Protein AF-A0AAD3MDV0-F1 (afdb_monomer)

Solvent-accessible surface area (backbone atoms only — not comparable to full-atom values): 13543 Å² total; per-residue (Å²): 130,82,80,87,42,32,38,30,41,28,49,83,97,43,75,45,80,47,74,51,58,81,94,44,48,89,74,35,26,38,44,57,54,34,51,56,50,24,52,51,45,22,73,74,70,75,48,42,48,38,58,44,46,31,56,99,86,41,78,58,56,54,80,40,45,36,68,80,78,47,58,74,67,39,77,34,45,34,47,74,74,41,58,71,67,72,58,40,35,59,35,27,52,52,32,18,60,74,68,76,39,80,76,51,70,70,58,44,53,48,30,59,75,38,47,92,45,43,53,47,76,58,58,68,68,61,42,49,48,76,55,46,54,22,44,41,63,33,51,44,54,42,42,71,27,31,32,43,33,47,21,36,26,40,50,29,37,86,39,37,37,55,46,50,65,21,51,50,40,21,67,46,28,26,35,41,33,52,20,35,15,60,32,32,34,67,16,44,42,52,29,38,61,71,55,61,90,59,95,59,58,56,33,63,41,24,29,35,43,30,50,20,49,10,58,34,37,56,85,28,53,66,36,49,24,54,50,37,55,24,24,84,48,55,77,42,80,42,64,51,72,19,60,65,56,77,60,35,59,74,76,34,47,67,55,48,53,63,27,74,108

Foldseek 3Di:
DDDWFWEWEDEPNDIDIHTDDPVCLQVDFLLNVQQVVQVVVCVVPVWRFRWWKDDPNHTDDRRHRDVVVDDGHDYIYIDGPATPDDQLLVQLVVLLVVVVHDADPVVSVQSVVCTPPLERADEQPQDDCSSVLSNLRSLARVQSHQYYHPYNYACELVNLLSNLVRVLSHQNHAYDHHANHQYELNSLQSNLVSVPPDPAQSHARHAYYEHANYQHELPNLVSVLSNLLSYQNHNYYHHHNNRYDPVNCVPRVVSNVVSND

Organism: Lates japonicus (NCBI:txid270547)

Secondary structure (DSSP, 8-state):
-PPPEEEEEEETTEEEEEEEPGGGTTT-BHHHHHHHHHHHHHHHHS--EEEEEEETTEEPPTTSBHHHH--TT-EEEEEEEEE-PPPHHHHHHHHHHHTT----HHHHHHHHHTTT-SEEE--SS---HHHHHHHHHHTTT-TT--EEE--SS--HHHHHHHHHHHHTT-TT--EEE--SS---HHHHHHHHHHHTT-SS-S-TT--EEE-TTS---GGGHHHHHHHHHT-TT--EEE-TTS---HHHHHHHHHHHHHTT-

Mean predicted aligned error: 6.73 Å

Sequence (261 aa):
MPPPIRMRVRVQDDVFLIPVPQSEADSCTVSWLCEQAAQRYYQKCGLLPRLSLQKEGALLSPQDLLLAVLHTNEEVLAEVCSWNLPPLPERYKKACQSLAVEENKRVTRLCEVQDGSSSVSVCGLSLAPSSLNPLLRALKLQTSLTELRVSGNRLRDDLLPELVATAVTMPRLRLLDISANRITGEGLEKAVNALTGQSHPAFPCLEELDLSMNPLGDGVSESLSCLLSCCPLLAKLSLQACGFTARFLQQHRLLLAGALT

InterPro domains:
  IPR032675 Leucine-rich repeat domain superfamily [G3DSA:3.80.10.10] (87-259)
  IPR052311 MMS22L-TONSL complex component [PTHR46358] (1-259)
  IPR055411 F-box/LRR-repeat protein 15/At3g58940/PEG3-like, LRR domain [PF24758] (142-247)

Nearest PDB structures (foldseek):
  8j07-assembly1_5  TM=8.369E-01  e=1.250E-05  Homo sapiens
  8j07-assembly1_w  TM=8.099E-01  e=1.323E-05  Homo sapiens
  4z79-assembly1_A  TM=7.610E-01  e=3.106E-05  Homo sapiens
  5irm-assembly1_A  TM=8.570E-01  e=6.699E-04  Oryctolagus cuniculus
  5irn-assembly1_A  TM=6.388E-01  e=7.945E-04  Oryctolagus cuniculus

Structure (mmCIF, N/CA/C/O backbone):
data_AF-A0AAD3MDV0-F1
#
_entry.id   AF-A0AAD3MDV0-F1
#
loop_
_atom_site.group_PDB
_atom_site.id
_atom_site.type_symbol
_atom_site.label_atom_id
_atom_site.label_alt_id
_atom_site.label_comp_id
_atom_site.label_asym_id
_atom_site.label_entity_id
_atom_site.label_seq_id
_atom_site.pdbx_PDB_ins_code
_atom_site.Cartn_x
_atom_site.Cartn_y
_atom_site.Cartn_z
_atom_site.occupancy
_atom_site.B_iso_or_equiv
_atom_site.auth_seq_id
_atom_site.auth_comp_id
_atom_site.auth_asym_id
_atom_site.auth_atom_id
_atom_site.pdbx_PDB_model_num
ATOM 1 N N . MET A 1 1 ? -15.175 -15.783 47.857 1.00 64.12 1 MET A N 1
ATOM 2 C CA . MET A 1 1 ? -14.698 -14.736 46.929 1.00 64.12 1 MET A CA 1
ATOM 3 C C . MET A 1 1 ? -15.474 -14.868 45.630 1.00 64.12 1 MET A C 1
ATOM 5 O O . MET A 1 1 ? -15.774 -16.006 45.277 1.00 64.12 1 MET A O 1
ATOM 9 N N . PRO A 1 2 ? -15.834 -13.766 44.955 1.00 70.69 2 PRO A N 1
ATOM 10 C CA . PRO A 1 2 ? -16.502 -13.835 43.660 1.00 70.69 2 PRO A CA 1
ATOM 11 C C . PRO A 1 2 ? -15.610 -14.562 42.640 1.00 70.69 2 PRO A C 1
ATOM 13 O O . PRO A 1 2 ? -14.380 -14.473 42.750 1.00 70.69 2 PRO A O 1
ATOM 16 N N . PRO A 1 3 ? -16.188 -15.281 41.662 1.00 80.12 3 PRO A N 1
ATOM 17 C CA . PRO A 1 3 ? -15.404 -15.911 40.609 1.00 80.12 3 PRO A CA 1
ATOM 18 C C . PRO A 1 3 ? -14.613 -14.856 39.809 1.00 80.12 3 PRO A C 1
ATOM 20 O O . PRO A 1 3 ? -15.065 -13.717 39.658 1.00 80.12 3 PRO A O 1
ATOM 23 N N . PRO A 1 4 ? -13.409 -15.193 39.312 1.00 84.19 4 PRO A N 1
ATOM 24 C CA . PRO A 1 4 ? -12.610 -14.267 38.520 1.00 84.19 4 PRO A CA 1
ATOM 25 C C . PRO A 1 4 ? -13.284 -13.996 37.173 1.00 84.19 4 PRO A C 1
ATOM 27 O O . PRO A 1 4 ? -13.693 -14.929 36.482 1.00 84.19 4 PRO A O 1
ATOM 30 N N . ILE A 1 5 ? -13.342 -12.724 36.784 1.00 89.31 5 ILE A N 1
ATOM 31 C CA . ILE A 1 5 ? -13.904 -12.301 35.502 1.00 89.31 5 ILE A CA 1
ATOM 32 C C . ILE A 1 5 ? -12.778 -12.219 34.474 1.00 89.31 5 ILE A C 1
ATOM 34 O O . ILE A 1 5 ? -11.730 -11.622 34.729 1.00 89.31 5 ILE A O 1
ATOM 38 N N . ARG A 1 6 ? -12.960 -12.869 33.324 1.00 92.31 6 ARG A N 1
ATOM 39 C CA . ARG A 1 6 ? -11.945 -12.947 32.263 1.00 92.31 6 ARG A CA 1
ATOM 40 C C . ARG A 1 6 ? -12.618 -12.804 30.911 1.00 92.31 6 ARG A C 1
ATOM 42 O O . ARG A 1 6 ? -13.667 -13.396 30.716 1.00 92.31 6 ARG A O 1
ATOM 49 N N . MET A 1 7 ? -11.996 -12.098 29.981 1.00 93.56 7 MET A N 1
ATOM 50 C CA . MET A 1 7 ? -12.480 -11.937 28.609 1.00 93.56 7 MET A CA 1
ATOM 51 C C . MET A 1 7 ? -11.433 -12.455 27.634 1.00 93.56 7 MET A C 1
ATOM 53 O O . MET A 1 7 ? -10.235 -12.257 27.852 1.00 93.56 7 MET A O 1
ATOM 57 N N . ARG A 1 8 ? -11.856 -13.132 26.567 1.00 95.31 8 ARG A N 1
ATOM 58 C CA . ARG A 1 8 ? -10.955 -13.583 25.502 1.00 95.31 8 ARG A CA 1
ATOM 59 C C . ARG A 1 8 ? -11.176 -12.689 24.293 1.00 95.31 8 ARG A C 1
ATOM 61 O O . ARG A 1 8 ? -12.269 -12.652 23.749 1.00 95.31 8 ARG A O 1
ATOM 68 N N . VAL A 1 9 ? -10.147 -11.964 23.876 1.00 96.06 9 VAL A N 1
ATOM 69 C CA . VAL A 1 9 ? -10.232 -11.067 22.719 1.00 96.06 9 VAL A CA 1
ATOM 70 C C . VAL A 1 9 ? -9.322 -11.594 21.628 1.00 96.06 9 VAL A C 1
ATOM 72 O O . VAL A 1 9 ? -8.113 -11.703 21.842 1.00 96.06 9 VAL A O 1
ATOM 75 N N . ARG A 1 10 ? -9.898 -11.928 20.474 1.00 95.19 10 ARG A N 1
ATOM 76 C CA . ARG A 1 10 ? -9.151 -12.331 19.285 1.00 95.19 10 ARG A CA 1
ATOM 77 C C . ARG A 1 10 ? -8.838 -11.106 18.431 1.00 95.19 10 ARG A C 1
ATOM 79 O O . ARG A 1 10 ? -9.759 -10.478 17.927 1.00 95.19 10 ARG A O 1
ATOM 86 N N . VAL A 1 11 ? -7.562 -10.782 18.249 1.00 93.69 11 VAL A N 1
ATOM 87 C CA . VAL A 1 11 ? -7.072 -9.716 17.363 1.00 93.69 11 VAL A CA 1
ATOM 88 C C . VAL A 1 11 ? -6.257 -10.380 16.254 1.00 93.69 11 VAL A C 1
ATOM 90 O O . VAL A 1 11 ? -5.204 -10.947 16.535 1.00 93.69 11 VAL A O 1
ATOM 93 N N . GLN A 1 12 ? -6.727 -10.311 15.005 1.00 87.88 12 GLN A N 1
ATOM 94 C CA . GLN A 1 12 ? -6.144 -11.079 13.890 1.00 87.88 12 GLN A CA 1
ATOM 95 C C . GLN A 1 12 ? -6.049 -12.582 14.242 1.00 87.88 12 GLN A C 1
ATOM 97 O O . GLN A 1 12 ? -7.062 -13.178 14.611 1.00 87.88 12 GLN A O 1
ATOM 102 N N . ASP A 1 13 ? -4.858 -13.181 14.170 1.00 88.31 13 ASP A N 1
ATOM 103 C CA . ASP A 1 13 ? -4.621 -14.605 14.452 1.00 88.31 13 ASP A CA 1
ATOM 104 C C . ASP A 1 13 ? -4.382 -14.910 15.944 1.00 88.31 13 ASP A C 1
ATOM 106 O O . ASP A 1 13 ? -4.206 -16.067 16.333 1.00 88.31 13 ASP A O 1
ATOM 110 N N . ASP A 1 14 ? -4.395 -13.886 16.801 1.00 91.62 14 ASP A N 1
ATOM 111 C CA . ASP A 1 14 ? -3.993 -13.989 18.200 1.00 91.62 14 ASP A CA 1
ATOM 112 C C . ASP A 1 14 ? -5.148 -13.824 19.177 1.00 91.62 14 ASP A C 1
ATOM 114 O O . ASP A 1 14 ? -5.969 -12.924 19.042 1.00 91.62 14 ASP A O 1
ATOM 118 N N . VAL A 1 15 ? -5.171 -14.646 20.230 1.00 95.25 15 VAL A N 1
ATOM 119 C CA . VAL A 1 15 ? -6.172 -14.556 21.302 1.00 95.25 15 VAL A CA 1
ATOM 120 C C . VAL A 1 15 ? -5.521 -14.140 22.618 1.00 95.25 15 VAL A C 1
ATOM 122 O O . VAL A 1 15 ? -4.612 -14.803 23.120 1.00 95.25 15 VAL A O 1
ATOM 125 N N . PHE A 1 16 ? -6.035 -13.071 23.226 1.00 94.88 16 PHE A N 1
ATOM 126 C CA . PHE A 1 16 ? -5.549 -12.518 24.490 1.00 94.88 16 PHE A CA 1
ATOM 127 C C . PHE A 1 16 ? -6.583 -12.703 25.609 1.00 94.88 16 PHE A C 1
ATOM 129 O O . PHE A 1 16 ? -7.735 -12.299 25.475 1.00 94.88 16 PHE A O 1
ATOM 136 N N . LEU A 1 17 ? -6.167 -13.279 26.744 1.00 95.06 17 LEU A N 1
ATOM 137 C CA . LEU A 1 17 ? -7.030 -13.512 27.916 1.00 95.06 17 LEU A CA 1
ATOM 138 C C . LEU A 1 17 ? -6.924 -12.381 28.951 1.00 95.06 17 LEU A C 1
ATOM 140 O O . LEU A 1 17 ? -6.001 -12.378 29.771 1.00 95.06 17 LEU A O 1
ATOM 144 N N . ILE A 1 18 ? -7.848 -11.429 28.940 1.00 94.56 18 ILE A N 1
ATOM 145 C CA . ILE A 1 18 ? -7.808 -10.203 29.746 1.00 94.56 18 ILE A CA 1
ATOM 146 C C . ILE A 1 18 ? -8.598 -10.396 31.053 1.00 94.56 18 ILE A C 1
ATOM 148 O O . ILE A 1 18 ? -9.801 -10.643 30.996 1.00 94.56 18 ILE A O 1
ATOM 152 N N . PRO A 1 19 ? -7.961 -10.314 32.236 1.00 92.25 19 PRO A N 1
ATOM 153 C CA . PRO A 1 19 ? -8.666 -10.342 33.511 1.00 92.25 19 PRO A CA 1
ATOM 154 C C . PRO A 1 19 ? -9.323 -8.983 33.776 1.00 92.25 19 PRO A C 1
ATOM 156 O O . PRO A 1 19 ? -8.665 -7.951 33.659 1.00 92.25 19 PRO A O 1
ATOM 159 N N . VAL A 1 20 ? -10.597 -8.988 34.162 1.00 90.50 20 VAL A N 1
ATOM 160 C CA . VAL A 1 20 ? -11.333 -7.774 34.541 1.00 90.50 20 VAL A CA 1
ATOM 161 C C . VAL A 1 20 ? -11.210 -7.584 36.058 1.00 90.50 20 VAL A C 1
ATOM 163 O O . VAL A 1 20 ? -11.548 -8.513 36.804 1.00 90.50 20 VAL A O 1
ATOM 166 N N . PRO A 1 21 ? -10.715 -6.430 36.546 1.00 87.88 21 PRO A N 1
ATOM 167 C CA . PRO A 1 21 ? -10.640 -6.150 37.977 1.00 87.88 21 PRO A CA 1
ATOM 168 C C . PRO A 1 21 ? -12.029 -6.188 38.620 1.00 87.88 21 PRO A C 1
ATOM 170 O O . PRO A 1 21 ? -12.946 -5.508 38.172 1.00 87.88 21 PRO A O 1
ATOM 173 N N . GLN A 1 22 ? -12.189 -6.955 39.701 1.00 83.25 22 GLN A N 1
ATOM 174 C CA . GLN A 1 22 ? -13.486 -7.093 40.381 1.00 83.25 22 GLN A CA 1
ATOM 175 C C . GLN A 1 22 ? -13.998 -5.769 40.967 1.00 83.25 22 GLN A C 1
ATOM 177 O O . GLN A 1 22 ? -15.202 -5.579 41.065 1.00 83.25 22 GLN A O 1
ATOM 182 N N . SER A 1 23 ? -13.096 -4.852 41.328 1.00 82.81 23 SER A N 1
ATOM 183 C CA . SER A 1 23 ? -13.429 -3.516 41.836 1.00 82.81 23 SER A CA 1
ATOM 184 C C . SER A 1 23 ? -14.087 -2.606 40.797 1.00 82.81 23 SER A C 1
ATOM 186 O O . SER A 1 23 ? -14.775 -1.665 41.172 1.00 82.81 23 SER A O 1
ATOM 188 N N . GLU A 1 24 ? -13.863 -2.871 39.511 1.00 81.12 24 GLU A N 1
ATOM 189 C CA . GLU A 1 24 ? -14.298 -2.029 38.387 1.00 81.12 24 GLU A CA 1
ATOM 190 C C . GLU A 1 24 ? -15.234 -2.791 37.440 1.00 81.12 24 GLU A C 1
ATOM 192 O O . GLU A 1 24 ? -15.579 -2.306 36.368 1.00 81.12 24 GLU A O 1
ATOM 197 N N . ALA A 1 25 ? -15.654 -3.998 37.823 1.00 80.44 25 ALA A N 1
ATOM 198 C CA . ALA A 1 25 ? -16.417 -4.901 36.970 1.00 80.44 25 ALA A CA 1
ATOM 199 C C . ALA A 1 25 ? -17.735 -4.281 36.467 1.00 80.44 25 ALA A C 1
ATOM 201 O O . ALA A 1 25 ? -18.089 -4.472 35.305 1.00 80.44 25 ALA A O 1
ATOM 202 N N . ASP A 1 26 ? -18.407 -3.494 37.313 1.00 82.56 26 ASP A N 1
ATOM 203 C CA . ASP A 1 26 ? -19.701 -2.871 37.008 1.00 82.56 26 ASP A CA 1
ATOM 204 C C . ASP A 1 26 ? -19.583 -1.585 36.170 1.00 82.56 26 ASP A C 1
ATOM 206 O O . ASP A 1 26 ? -20.558 -1.156 35.556 1.00 82.56 26 ASP A O 1
ATOM 210 N N . SER A 1 27 ? -18.401 -0.961 36.130 1.00 88.69 27 SER A N 1
ATOM 211 C CA . SER A 1 27 ? -18.125 0.263 35.360 1.00 88.69 27 SER A CA 1
ATOM 212 C C . SER A 1 27 ? -17.270 0.018 34.117 1.00 88.69 27 SER A C 1
ATOM 214 O O . SER A 1 27 ? -17.086 0.923 33.302 1.00 88.69 27 SER A O 1
ATOM 216 N N . CYS A 1 28 ? -16.733 -1.192 33.966 1.00 91.50 28 CYS A N 1
ATOM 217 C CA . CYS A 1 28 ? -15.875 -1.566 32.860 1.00 91.50 28 CYS A CA 1
ATOM 218 C C . CYS A 1 28 ? -16.654 -1.553 31.541 1.00 91.50 28 CYS A C 1
ATOM 220 O O . CYS A 1 28 ? -17.718 -2.163 31.421 1.00 91.50 28 CYS A O 1
ATOM 222 N N . THR A 1 29 ? -16.106 -0.875 30.537 1.00 95.25 29 THR A N 1
ATOM 223 C CA . THR A 1 29 ? -16.738 -0.720 29.226 1.00 95.25 29 THR A CA 1
ATOM 224 C C . THR A 1 29 ? -16.057 -1.565 28.158 1.00 95.25 29 THR A C 1
ATOM 226 O O . THR A 1 29 ? -14.922 -2.028 28.308 1.00 95.25 29 THR A O 1
ATOM 229 N N . VAL A 1 30 ? -16.731 -1.715 27.021 1.00 94.19 30 VAL A N 1
ATOM 230 C CA . VAL A 1 30 ? -16.147 -2.283 25.797 1.00 94.19 30 VAL A CA 1
ATOM 231 C C . VAL A 1 30 ? -14.876 -1.520 25.384 1.00 94.19 30 VAL A C 1
ATOM 233 O O . VAL A 1 30 ? -13.889 -2.153 25.011 1.00 94.19 30 VAL A O 1
ATOM 236 N N . SER A 1 31 ? -14.839 -0.184 25.525 1.00 94.44 31 SER A N 1
ATOM 237 C CA . SER A 1 31 ? -13.639 0.627 25.238 1.00 94.44 31 SER A CA 1
ATOM 238 C C . SER A 1 31 ? -12.434 0.221 26.088 1.00 94.44 31 SER A C 1
ATOM 240 O O . SER A 1 31 ? -11.331 0.075 25.563 1.00 94.44 31 SER A O 1
ATOM 242 N N . TRP A 1 32 ? -12.637 -0.013 27.388 1.00 95.06 32 TRP A N 1
ATOM 243 C CA . TRP A 1 32 ? -11.566 -0.478 28.273 1.00 95.06 32 TRP A CA 1
ATOM 244 C C . TRP A 1 32 ? -11.005 -1.826 27.806 1.00 95.06 32 TRP A C 1
ATOM 246 O O . TRP A 1 32 ? -9.788 -2.023 27.762 1.00 95.06 32 TRP A O 1
ATOM 256 N N . LEU A 1 33 ? -11.883 -2.748 27.394 1.00 94.69 33 LEU A N 1
ATOM 257 C CA . LEU A 1 33 ? -11.455 -4.057 26.904 1.00 94.69 33 LEU A CA 1
ATOM 258 C C . LEU A 1 33 ? -10.654 -3.934 25.598 1.00 94.69 33 LEU A C 1
ATOM 260 O O . LEU A 1 33 ? -9.623 -4.600 25.456 1.00 94.69 33 LEU A O 1
ATOM 264 N N . CYS A 1 34 ? -11.075 -3.052 24.683 1.00 95.44 34 CYS A N 1
ATOM 265 C CA . CYS A 1 34 ? -10.311 -2.715 23.478 1.00 95.44 34 CYS A CA 1
ATOM 266 C C . CYS A 1 34 ? -8.904 -2.211 23.817 1.00 95.44 34 CYS A C 1
ATOM 268 O O . CYS A 1 34 ? -7.933 -2.665 23.213 1.00 95.44 34 CYS A O 1
ATOM 270 N N . GLU A 1 35 ? -8.769 -1.297 24.781 1.00 94.75 35 GLU A N 1
ATOM 271 C CA . GLU A 1 35 ? -7.472 -0.740 25.185 1.00 94.75 35 GLU A CA 1
ATOM 272 C C . GLU A 1 35 ? -6.543 -1.811 25.765 1.00 94.75 35 GLU A C 1
ATOM 274 O O . GLU A 1 35 ? -5.372 -1.892 25.384 1.00 94.75 35 GLU A O 1
ATOM 279 N N . GLN A 1 36 ? -7.062 -2.687 26.628 1.00 95.44 36 GLN A N 1
ATOM 280 C CA . GLN A 1 36 ? -6.286 -3.792 27.196 1.00 95.44 36 GLN A CA 1
ATOM 281 C C . GLN A 1 36 ? -5.847 -4.804 26.129 1.00 95.44 36 GLN A C 1
ATOM 283 O O . GLN A 1 36 ? -4.707 -5.281 26.150 1.00 95.44 36 GLN A O 1
ATOM 288 N N . ALA A 1 37 ? -6.722 -5.118 25.171 1.00 95.38 37 ALA A N 1
ATOM 289 C CA . ALA A 1 37 ? -6.383 -5.982 24.043 1.00 95.38 37 ALA A CA 1
ATOM 290 C C . ALA A 1 37 ? -5.315 -5.340 23.147 1.00 95.38 37 ALA A C 1
ATOM 292 O O . ALA A 1 37 ? -4.318 -5.987 22.816 1.00 95.38 37 ALA A O 1
ATOM 293 N N . ALA A 1 38 ? -5.468 -4.053 22.826 1.00 94.50 38 ALA A N 1
ATOM 294 C CA . ALA A 1 38 ? -4.515 -3.301 22.016 1.00 94.50 38 ALA A CA 1
ATOM 295 C C . ALA A 1 38 ? -3.128 -3.225 22.672 1.00 94.50 38 ALA A C 1
ATOM 297 O O . ALA A 1 38 ? -2.118 -3.415 21.995 1.00 94.50 38 ALA A O 1
ATOM 298 N N . GLN A 1 39 ? -3.057 -3.014 23.991 1.00 93.94 39 GLN A N 1
ATOM 299 C CA . GLN A 1 39 ? -1.789 -2.989 24.726 1.00 93.94 39 GLN A CA 1
ATOM 300 C C . GLN A 1 39 ? -1.062 -4.336 24.693 1.00 93.94 39 GLN A C 1
ATOM 302 O O . GLN A 1 39 ? 0.155 -4.379 24.520 1.00 93.94 39 GLN A O 1
ATOM 307 N N . ARG A 1 40 ? -1.787 -5.449 24.824 1.00 94.00 40 ARG A N 1
ATOM 308 C CA . ARG A 1 40 ? -1.183 -6.789 24.757 1.00 94.00 40 ARG A CA 1
ATOM 309 C C . ARG A 1 40 ? -0.717 -7.142 23.358 1.00 94.00 40 ARG A C 1
ATOM 311 O O . ARG A 1 40 ? 0.357 -7.718 23.201 1.00 94.00 40 ARG A O 1
ATOM 318 N N . TYR A 1 41 ? -1.489 -6.741 22.355 1.00 92.75 41 TYR A N 1
ATOM 319 C CA . TYR A 1 41 ? -1.068 -6.848 20.969 1.00 92.75 41 TYR A CA 1
ATOM 320 C C . TYR A 1 41 ? 0.215 -6.035 20.722 1.00 92.75 41 TYR A C 1
ATOM 322 O O . TYR A 1 41 ? 1.168 -6.544 20.133 1.00 92.75 41 TYR A O 1
ATOM 330 N N . TYR A 1 42 ? 0.304 -4.815 21.266 1.00 90.94 42 TYR A N 1
ATOM 331 C CA . TYR A 1 42 ? 1.515 -3.993 21.198 1.00 90.94 42 TYR A CA 1
ATOM 332 C C . TYR A 1 42 ? 2.717 -4.643 21.893 1.00 90.94 42 TYR A C 1
ATOM 334 O O . TYR A 1 42 ? 3.810 -4.649 21.337 1.00 90.94 42 TYR A O 1
ATOM 342 N N . GLN A 1 43 ? 2.532 -5.244 23.069 1.00 90.62 43 GLN A N 1
ATOM 343 C CA . GLN A 1 43 ? 3.605 -5.970 23.763 1.00 90.62 43 GLN A CA 1
ATOM 344 C C . GLN A 1 43 ? 4.112 -7.173 22.962 1.00 90.62 43 GLN A C 1
ATOM 346 O O . GLN A 1 43 ? 5.298 -7.489 23.020 1.00 90.62 43 GLN A O 1
ATOM 351 N N . LYS A 1 44 ? 3.224 -7.837 22.215 1.00 88.38 44 LYS A N 1
ATOM 352 C CA . LYS A 1 44 ? 3.579 -8.992 21.392 1.00 88.38 44 LYS A CA 1
ATOM 353 C C . LYS A 1 44 ? 4.275 -8.592 20.086 1.00 88.38 44 LYS A C 1
ATOM 355 O O . LYS A 1 44 ? 5.285 -9.192 19.729 1.00 88.38 44 LYS A O 1
ATOM 360 N N . CYS A 1 45 ? 3.730 -7.606 19.374 1.00 84.25 45 CYS A N 1
ATOM 361 C CA . CYS A 1 45 ? 4.072 -7.336 17.971 1.00 84.25 45 CYS A CA 1
ATOM 362 C C . CYS A 1 45 ? 4.687 -5.946 17.729 1.00 84.25 45 CYS A C 1
ATOM 364 O O . CYS A 1 45 ? 5.099 -5.643 16.612 1.00 84.25 45 CYS A O 1
ATOM 366 N N . GLY A 1 46 ? 4.724 -5.070 18.737 1.00 84.00 46 GLY A N 1
ATOM 367 C CA . GLY A 1 46 ? 5.243 -3.700 18.628 1.00 84.00 46 GLY A CA 1
ATOM 368 C C . GLY A 1 46 ? 4.354 -2.727 17.842 1.00 84.00 46 GLY A C 1
ATOM 369 O O . GLY A 1 46 ? 4.762 -1.594 17.592 1.00 84.00 46 GLY A O 1
ATOM 370 N N . LEU A 1 47 ? 3.146 -3.142 17.451 1.00 85.38 47 LEU A N 1
ATOM 371 C CA . LEU A 1 47 ? 2.165 -2.321 16.736 1.00 85.38 47 LEU A CA 1
ATOM 372 C C . LEU A 1 47 ? 0.949 -2.082 17.627 1.00 85.38 47 LEU A C 1
ATOM 374 O O . LEU A 1 47 ? 0.448 -3.020 18.233 1.00 85.38 47 LEU A O 1
ATOM 378 N N . LEU A 1 48 ? 0.481 -0.837 17.728 1.00 90.00 48 LEU A N 1
ATOM 379 C CA . LEU A 1 48 ? -0.641 -0.480 18.596 1.00 90.00 48 LEU A CA 1
ATOM 380 C C . LEU A 1 48 ? -1.913 -0.285 17.752 1.00 90.00 48 LEU A C 1
ATOM 382 O O . LEU A 1 48 ? -2.038 0.751 17.092 1.00 90.00 48 LEU A O 1
ATOM 386 N N . PRO A 1 49 ? -2.840 -1.257 17.723 1.00 92.25 49 PRO A N 1
ATOM 387 C CA . PRO A 1 49 ? -4.063 -1.145 16.938 1.00 92.25 49 PRO A CA 1
ATOM 388 C C . PRO A 1 49 ? -5.128 -0.313 17.665 1.00 92.25 49 PRO A C 1
ATOM 390 O O . PRO A 1 49 ? -5.191 -0.284 18.893 1.00 92.25 49 PRO A O 1
ATOM 393 N N . ARG A 1 50 ? -6.016 0.322 16.898 1.00 90.94 50 ARG A N 1
ATOM 394 C CA . ARG A 1 50 ? -7.336 0.759 17.368 1.00 90.94 50 ARG A CA 1
ATOM 395 C C . ARG A 1 50 ? -8.335 -0.335 17.025 1.00 90.94 50 ARG A C 1
ATOM 397 O O . ARG A 1 50 ? -8.446 -0.714 15.860 1.00 90.94 50 ARG A O 1
ATOM 404 N N . LEU A 1 51 ? -9.022 -0.838 18.042 1.00 93.75 51 LEU A N 1
ATOM 405 C CA . LEU A 1 51 ? -9.873 -2.018 17.941 1.00 93.75 51 LEU A CA 1
ATOM 406 C C . LEU A 1 51 ? -11.350 -1.651 18.081 1.00 93.75 51 LEU A C 1
ATOM 408 O O . LEU A 1 51 ? -11.705 -0.793 18.892 1.00 93.75 51 LEU A O 1
ATOM 412 N N . SER A 1 52 ? -12.196 -2.355 17.336 1.00 93.75 52 SER A N 1
ATOM 413 C CA . SER A 1 52 ? -13.637 -2.434 17.571 1.00 93.75 52 SER A CA 1
ATOM 414 C C . SER A 1 52 ? -14.011 -3.886 17.839 1.00 93.75 52 SER A C 1
ATOM 416 O O . SER A 1 52 ? -13.478 -4.788 17.197 1.00 93.75 52 SER A O 1
ATOM 418 N N . LEU A 1 53 ? -14.884 -4.123 18.817 1.00 94.44 53 LEU A N 1
ATOM 419 C CA . LEU A 1 53 ? -15.317 -5.470 19.168 1.00 94.44 53 LEU A CA 1
ATOM 420 C C . LEU A 1 53 ? -16.590 -5.836 18.416 1.00 94.44 53 LEU A C 1
ATOM 422 O O . LEU A 1 53 ? -17.527 -5.044 18.325 1.00 94.44 53 LEU A O 1
ATOM 426 N N . GLN A 1 54 ? -16.618 -7.065 17.921 1.00 92.75 54 GLN A N 1
ATOM 427 C CA . GLN A 1 54 ? -17.773 -7.683 17.301 1.00 92.75 54 GLN A CA 1
ATOM 428 C C . GLN A 1 54 ? -18.163 -8.953 18.058 1.00 92.75 54 GLN A C 1
ATOM 430 O O . GLN A 1 54 ? -17.313 -9.763 18.447 1.00 92.75 54 GLN A O 1
ATOM 435 N N . LYS A 1 55 ? -19.472 -9.144 18.217 1.00 89.88 55 LYS A N 1
ATOM 436 C CA . LYS A 1 55 ? -20.089 -10.354 18.761 1.00 89.88 55 LYS A CA 1
ATOM 437 C C . LYS A 1 55 ? -21.118 -10.870 17.768 1.00 89.88 55 LYS A C 1
ATOM 439 O O . LYS A 1 55 ? -22.023 -10.135 17.398 1.00 89.88 55 LYS A O 1
ATOM 444 N N . GLU A 1 56 ? -20.957 -12.116 17.324 1.00 87.50 56 GLU A N 1
ATOM 445 C CA . GLU A 1 56 ? -21.872 -12.764 16.364 1.00 87.50 56 GLU A CA 1
ATOM 446 C C . GLU A 1 56 ? -22.127 -11.919 15.093 1.00 87.50 56 GLU A C 1
ATOM 448 O O . GLU A 1 56 ? -23.210 -11.934 14.517 1.00 87.50 56 GLU A O 1
ATOM 453 N N . GLY A 1 57 ? -21.117 -11.155 14.656 1.00 84.50 57 GLY A N 1
ATOM 454 C CA . GLY A 1 57 ? -21.200 -10.251 13.501 1.00 84.50 57 GLY A CA 1
ATOM 455 C C . GLY A 1 57 ? -21.801 -8.867 13.787 1.00 84.50 57 GLY A C 1
ATOM 456 O O . GLY A 1 57 ? -21.834 -8.031 12.888 1.00 84.50 57 GLY A O 1
ATOM 457 N N . ALA A 1 58 ? -22.241 -8.588 15.017 1.00 89.75 58 ALA A N 1
ATOM 458 C CA . ALA A 1 58 ? -22.720 -7.275 15.441 1.00 89.75 58 ALA A CA 1
ATOM 459 C C . ALA A 1 58 ? -21.611 -6.466 16.134 1.00 89.75 58 ALA A C 1
ATOM 461 O O . ALA A 1 58 ? -20.924 -6.971 17.024 1.00 89.75 58 ALA A O 1
ATOM 462 N N . LEU A 1 59 ? -21.453 -5.197 15.745 1.00 92.31 59 LEU A N 1
ATOM 463 C CA . LEU A 1 59 ? -20.535 -4.250 16.387 1.00 92.31 59 LEU A CA 1
ATOM 464 C C . LEU A 1 59 ? -21.042 -3.873 17.785 1.00 92.31 59 LEU A C 1
ATOM 466 O O . LEU A 1 59 ? -22.204 -3.500 17.944 1.00 92.31 59 LEU A O 1
ATOM 470 N N . LEU A 1 60 ? -20.156 -3.927 18.779 1.00 93.12 60 LEU A N 1
ATOM 471 C CA . LEU A 1 60 ? -20.431 -3.475 20.143 1.00 93.12 60 LEU A CA 1
ATOM 472 C C . LEU A 1 60 ? -20.091 -1.989 20.295 1.00 93.12 60 LEU A C 1
ATOM 474 O O . LEU A 1 60 ? -19.071 -1.521 19.774 1.00 93.12 60 LEU A O 1
ATOM 478 N N . SER A 1 61 ? -20.916 -1.240 21.032 1.00 93.69 61 SER A N 1
ATOM 479 C CA . SER A 1 61 ? -20.640 0.174 21.281 1.00 93.69 61 SER A CA 1
ATOM 480 C C . SER A 1 61 ? -19.507 0.320 22.303 1.00 93.69 61 SER A C 1
ATOM 482 O O . SER A 1 61 ? -19.524 -0.365 23.326 1.00 93.69 61 SER A O 1
ATOM 484 N N . PRO A 1 62 ? -18.539 1.240 22.112 1.00 92.12 62 PRO A N 1
ATOM 485 C CA . PRO A 1 62 ? -17.457 1.453 23.076 1.00 92.12 62 PRO A CA 1
ATOM 486 C C . PRO A 1 62 ? -17.941 1.847 24.479 1.00 92.12 62 PRO A C 1
ATOM 488 O O . PRO A 1 62 ? -17.215 1.640 25.452 1.00 92.12 62 PRO A O 1
ATOM 491 N N . GLN A 1 63 ? -19.140 2.430 24.581 1.00 94.06 63 GLN A N 1
ATOM 492 C CA . GLN A 1 63 ? -19.747 2.859 25.844 1.00 94.06 63 GLN A CA 1
ATOM 493 C C . GLN A 1 63 ? -20.562 1.760 26.538 1.00 94.06 63 GLN A C 1
ATOM 495 O O . GLN A 1 63 ? -20.952 1.958 27.688 1.00 94.06 63 GLN A O 1
ATOM 500 N N . ASP A 1 64 ? -20.815 0.626 25.878 1.00 93.56 64 ASP A N 1
ATOM 501 C CA . ASP A 1 64 ? -21.566 -0.466 26.491 1.00 93.56 64 ASP A CA 1
ATOM 502 C C . ASP A 1 64 ? -20.806 -1.020 27.698 1.00 93.56 64 ASP A C 1
ATOM 504 O O . ASP A 1 64 ? -19.574 -1.150 27.690 1.00 93.56 64 ASP A O 1
ATOM 508 N N . LEU A 1 65 ? -21.557 -1.368 28.742 1.00 93.38 65 LEU A N 1
ATOM 509 C CA . LEU A 1 65 ? -21.005 -2.039 29.910 1.00 93.38 65 LEU A CA 1
ATOM 510 C C . LEU A 1 65 ? -20.631 -3.467 29.543 1.00 93.38 65 LEU A C 1
ATOM 512 O O . LEU A 1 65 ? -21.453 -4.230 29.036 1.00 93.38 65 LEU A O 1
ATOM 516 N N . LEU A 1 66 ? -19.399 -3.843 29.863 1.00 90.94 66 LEU A N 1
ATOM 517 C CA . LEU A 1 66 ? -18.797 -5.095 29.437 1.00 90.94 66 LEU A CA 1
ATOM 518 C C . LEU A 1 66 ? -19.641 -6.311 29.839 1.00 90.94 66 LEU A C 1
ATOM 520 O O . LEU A 1 66 ? -19.919 -7.175 29.012 1.00 90.94 66 LEU A O 1
ATOM 524 N N . LEU A 1 67 ? -20.090 -6.349 31.093 1.00 90.06 67 LEU A N 1
ATOM 525 C CA . LEU A 1 67 ? -20.882 -7.456 31.635 1.00 90.06 67 LEU A CA 1
ATOM 526 C C . LEU A 1 67 ? -22.353 -7.445 31.202 1.00 90.06 67 LEU A C 1
ATOM 528 O O . LEU A 1 67 ? -23.050 -8.432 31.420 1.00 90.06 67 LEU A O 1
ATOM 532 N N . ALA A 1 68 ? -22.835 -6.358 30.592 1.00 89.44 68 ALA A N 1
ATOM 533 C CA . ALA A 1 68 ? -24.174 -6.320 30.008 1.00 89.44 68 ALA A CA 1
ATOM 534 C C . ALA A 1 68 ? -24.213 -7.002 28.632 1.00 89.44 68 ALA A C 1
ATOM 536 O O . ALA A 1 68 ? -25.258 -7.507 28.228 1.00 89.44 68 ALA A O 1
ATOM 537 N N . VAL A 1 69 ? -23.080 -7.022 27.921 1.00 90.50 69 VAL A N 1
ATOM 538 C CA . VAL A 1 69 ? -22.985 -7.551 26.551 1.00 90.50 69 VAL A CA 1
ATOM 539 C C . VAL A 1 69 ? -22.194 -8.859 26.444 1.00 90.50 69 VAL A C 1
ATOM 541 O O . VAL A 1 69 ? -22.448 -9.644 25.523 1.00 90.50 69 VAL A O 1
ATOM 544 N N . LEU A 1 70 ? -21.265 -9.129 27.370 1.00 90.06 70 LEU A N 1
ATOM 545 C CA . LEU A 1 70 ? -20.355 -10.278 27.335 1.00 90.06 70 LEU A CA 1
ATOM 546 C C . LEU A 1 70 ? -20.360 -11.091 28.628 1.00 90.06 70 LEU A C 1
ATOM 548 O O . LEU A 1 70 ? -20.396 -10.559 29.738 1.00 90.06 70 LEU A O 1
ATOM 552 N N . HIS A 1 71 ? -20.246 -12.406 28.468 1.00 89.19 71 HIS A N 1
ATOM 553 C CA . HIS A 1 71 ? -20.101 -13.358 29.558 1.00 89.19 71 HIS A CA 1
ATOM 554 C C . HIS A 1 71 ? -18.628 -13.616 29.877 1.00 89.19 71 HIS A C 1
ATOM 556 O O . HIS A 1 71 ? -17.727 -13.460 29.052 1.00 89.19 71 HIS A O 1
ATOM 562 N N . THR A 1 72 ? -18.374 -14.085 31.097 1.00 89.19 72 THR A N 1
ATOM 563 C CA . THR A 1 72 ? -17.030 -14.511 31.490 1.00 89.19 72 THR A CA 1
ATOM 564 C C . THR A 1 72 ? -16.531 -15.643 30.594 1.00 89.19 72 THR A C 1
ATOM 566 O O . THR A 1 72 ? -17.239 -16.612 30.328 1.00 89.19 72 THR A O 1
ATOM 569 N N . ASN A 1 73 ? -15.269 -15.537 30.190 1.00 88.25 73 ASN A N 1
ATOM 570 C CA . ASN A 1 73 ? -14.552 -16.446 29.304 1.00 88.25 73 ASN A CA 1
ATOM 571 C C . ASN A 1 73 ? -15.144 -16.551 27.886 1.00 88.25 73 ASN A C 1
ATOM 573 O O . ASN A 1 73 ? -14.756 -17.447 27.136 1.00 88.25 73 ASN A O 1
ATOM 577 N N . GLU A 1 74 ? -16.040 -15.633 27.513 1.00 89.44 74 GLU A N 1
ATOM 578 C CA . GLU A 1 74 ? -16.537 -15.494 26.148 1.00 89.44 74 GLU A CA 1
ATOM 579 C C . GLU A 1 74 ? -15.417 -14.972 25.236 1.00 89.44 74 GLU A C 1
ATOM 581 O O . GLU A 1 74 ? -14.596 -14.139 25.641 1.00 89.44 74 GLU A O 1
ATOM 586 N N . GLU A 1 75 ? -15.355 -15.512 24.019 1.00 93.12 75 GLU A N 1
ATOM 587 C CA . GLU A 1 75 ? -14.405 -15.086 22.999 1.00 93.12 75 GLU A CA 1
ATOM 588 C C . GLU A 1 75 ? -15.067 -14.118 22.026 1.00 93.12 75 GLU A C 1
ATOM 590 O O . GLU A 1 75 ? -16.041 -14.463 21.364 1.00 93.12 75 GLU A O 1
ATOM 595 N N . VAL A 1 76 ? -14.512 -12.912 21.941 1.00 94.56 76 VAL A N 1
ATOM 596 C CA . VAL A 1 76 ? -14.969 -11.851 21.041 1.00 94.56 76 VAL A CA 1
ATOM 597 C C . VAL A 1 76 ? -13.937 -11.553 19.974 1.00 94.56 76 VAL A C 1
ATOM 599 O O . VAL A 1 76 ? -12.727 -11.617 20.216 1.00 94.56 76 VAL A O 1
ATOM 602 N N . LEU A 1 77 ? -14.425 -11.199 18.789 1.00 94.56 77 LEU A N 1
ATOM 603 C CA . LEU A 1 77 ? -13.584 -10.794 17.674 1.00 94.56 77 LEU A CA 1
ATOM 604 C C . LEU A 1 77 ? -13.298 -9.297 17.783 1.00 94.56 77 LEU A C 1
ATOM 606 O O . LEU A 1 77 ? -14.210 -8.499 17.972 1.00 94.56 77 LEU A O 1
ATOM 610 N N . ALA A 1 78 ? -12.033 -8.919 17.655 1.00 93.75 78 ALA A N 1
ATOM 611 C CA . ALA A 1 78 ? -11.604 -7.538 17.545 1.00 93.75 78 ALA A CA 1
ATOM 612 C C . ALA A 1 78 ? -11.177 -7.246 16.109 1.00 93.75 78 ALA A C 1
ATOM 614 O O . ALA A 1 78 ? -10.201 -7.804 15.599 1.00 93.75 78 ALA A O 1
ATOM 615 N N . GLU A 1 79 ? -11.893 -6.331 15.472 1.00 90.81 79 GLU A N 1
ATOM 616 C CA . GLU A 1 79 ? -11.540 -5.797 14.169 1.00 90.81 79 GLU A CA 1
ATOM 617 C C . GLU A 1 79 ? -10.534 -4.651 14.337 1.00 90.81 79 GLU A C 1
ATOM 619 O O . GLU A 1 79 ? -10.731 -3.737 15.144 1.00 90.81 79 GLU A O 1
ATOM 624 N N . VAL A 1 80 ? -9.436 -4.692 13.577 1.00 89.19 80 VAL A N 1
ATOM 625 C CA . VAL A 1 80 ? -8.442 -3.612 13.562 1.00 89.19 80 VAL A CA 1
ATOM 626 C C . VAL A 1 80 ? -8.948 -2.497 12.655 1.00 89.19 80 VAL A C 1
ATOM 628 O O . VAL A 1 80 ? -8.863 -2.589 11.433 1.00 89.19 80 VAL A O 1
ATOM 631 N N . CYS A 1 81 ? -9.447 -1.417 13.251 1.00 84.75 81 CYS A N 1
ATOM 632 C CA . CYS A 1 81 ? -9.959 -0.275 12.497 1.00 84.75 81 CYS A CA 1
ATOM 633 C C . CYS A 1 81 ? -8.827 0.558 11.886 1.00 84.75 81 CYS A C 1
ATOM 635 O O . CYS A 1 81 ? -8.931 1.042 10.760 1.00 84.75 81 CYS A O 1
ATOM 637 N N . SER A 1 82 ? -7.763 0.784 12.656 1.00 84.69 82 SER A N 1
ATOM 638 C CA . SER A 1 82 ? -6.581 1.535 12.234 1.00 84.69 82 SER A CA 1
ATOM 639 C C . SER A 1 82 ? -5.410 1.273 13.175 1.00 84.69 82 SER A C 1
ATOM 641 O O . SER A 1 82 ? -5.535 0.568 14.176 1.00 84.69 82 SER A O 1
ATOM 643 N N . TRP A 1 83 ? -4.259 1.857 12.865 1.00 86.94 83 TRP A N 1
ATOM 644 C CA . TRP A 1 83 ? -3.054 1.752 13.677 1.00 86.94 83 TRP A CA 1
ATOM 645 C C . TRP A 1 83 ? -2.742 3.107 14.300 1.00 86.94 83 TRP A C 1
ATOM 647 O O . TRP A 1 83 ? -2.843 4.142 13.637 1.00 86.94 83 TRP A O 1
ATOM 657 N N . ASN A 1 84 ? -2.350 3.119 15.573 1.00 85.94 84 ASN A N 1
ATOM 658 C CA . ASN A 1 84 ? -1.812 4.315 16.203 1.00 85.94 84 ASN A CA 1
ATOM 659 C C . ASN A 1 84 ? -0.349 4.481 15.777 1.00 85.94 84 ASN A C 1
ATOM 661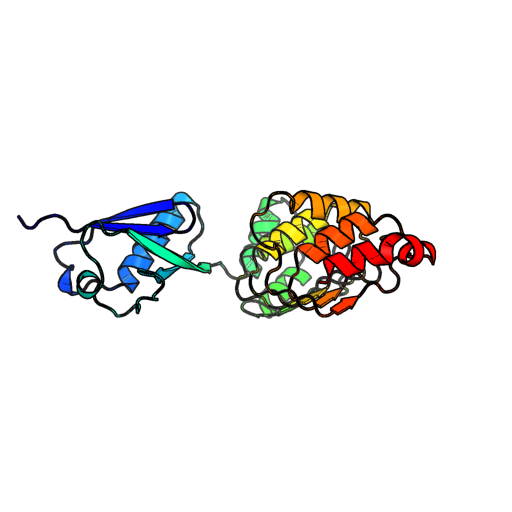 O O . ASN A 1 84 ? 0.577 4.041 16.460 1.00 85.94 84 ASN A O 1
ATOM 665 N N . LEU A 1 85 ? -0.164 5.030 14.581 1.00 86.94 85 LEU A N 1
ATOM 666 C CA . LEU A 1 85 ? 1.145 5.228 13.982 1.00 86.94 85 LEU A CA 1
ATOM 667 C C . LEU A 1 85 ? 1.734 6.576 14.424 1.00 86.94 85 LEU A C 1
ATOM 669 O O . LEU A 1 85 ? 0.993 7.558 14.486 1.00 86.94 85 LEU A O 1
ATOM 673 N N . PRO A 1 86 ? 3.060 6.666 14.649 1.00 89.56 86 PRO A N 1
ATOM 674 C CA . PRO A 1 86 ? 3.734 7.957 14.757 1.00 89.56 86 PRO A CA 1
ATOM 675 C C . PRO A 1 86 ? 3.501 8.811 13.496 1.00 89.56 86 PRO A C 1
ATOM 677 O O . PRO A 1 86 ? 3.254 8.229 12.428 1.00 89.56 86 PRO A O 1
ATOM 680 N N . PRO A 1 87 ? 3.624 10.147 13.581 1.00 92.56 87 PRO A N 1
ATOM 681 C CA . PRO A 1 87 ? 3.565 11.048 12.430 1.00 92.56 87 PRO A CA 1
ATOM 682 C C . PRO A 1 87 ? 4.415 10.557 11.253 1.00 92.56 87 PRO A C 1
ATOM 684 O O . PRO A 1 87 ? 5.549 10.098 11.436 1.00 92.56 87 PRO A O 1
ATOM 687 N N . LEU A 1 88 ? 3.893 10.672 10.029 1.00 94.50 88 LEU A N 1
ATOM 688 C CA . LEU A 1 88 ? 4.578 10.246 8.804 1.00 94.50 88 LEU A CA 1
ATOM 689 C C . LEU A 1 88 ? 6.046 10.725 8.692 1.00 94.50 88 LEU A C 1
ATOM 691 O O . LEU A 1 88 ? 6.894 9.890 8.354 1.00 94.50 88 LEU A O 1
ATOM 695 N N . PRO A 1 89 ? 6.409 11.992 8.993 1.00 95.38 89 PRO A N 1
ATOM 696 C CA . PRO A 1 89 ? 7.808 12.426 8.914 1.00 95.38 89 PRO A CA 1
ATOM 697 C C .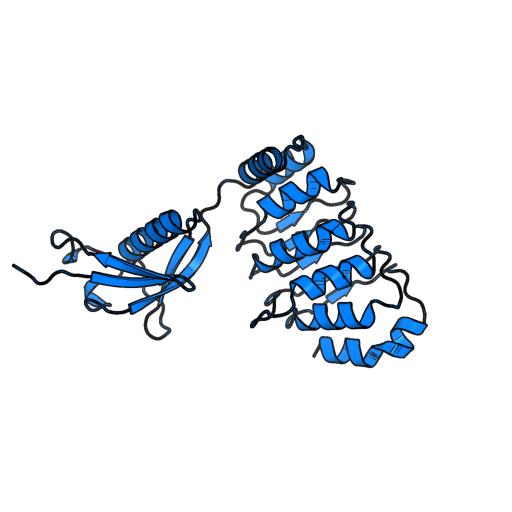 PRO A 1 89 ? 8.718 11.710 9.921 1.00 95.38 89 PRO A C 1
ATOM 699 O O . PRO A 1 89 ? 9.851 11.364 9.584 1.00 95.38 89 PRO A O 1
ATOM 702 N N . GLU A 1 90 ? 8.229 11.399 11.124 1.00 94.88 90 GLU A N 1
ATOM 703 C CA . GLU A 1 90 ? 8.998 10.631 12.110 1.00 94.88 90 GLU A CA 1
ATOM 704 C C . GLU A 1 90 ? 9.226 9.195 11.640 1.00 94.88 90 GLU A C 1
ATOM 706 O O . GLU A 1 90 ? 10.330 8.656 11.778 1.00 94.88 90 GLU A O 1
ATOM 711 N N . ARG A 1 91 ? 8.203 8.584 11.028 1.00 95.38 91 ARG A N 1
ATOM 712 C CA . ARG A 1 91 ? 8.319 7.244 10.438 1.00 95.38 91 ARG A CA 1
ATOM 713 C C . ARG A 1 91 ? 9.332 7.230 9.299 1.00 95.38 91 ARG A C 1
ATOM 715 O O . ARG A 1 91 ? 10.161 6.323 9.252 1.00 95.38 91 ARG A O 1
ATOM 722 N N . TYR A 1 92 ? 9.314 8.243 8.432 1.00 96.69 92 TYR A N 1
ATOM 723 C CA . TYR A 1 92 ? 10.292 8.391 7.352 1.00 96.69 92 TYR A CA 1
ATOM 724 C C . TYR A 1 92 ? 11.716 8.521 7.894 1.00 96.69 92 TYR A C 1
ATOM 726 O O . TYR A 1 92 ? 12.598 7.756 7.505 1.00 96.69 92 TYR A O 1
ATOM 734 N N . LYS A 1 93 ? 11.932 9.416 8.862 1.00 96.31 93 LYS A N 1
ATOM 735 C CA . LYS A 1 93 ? 13.238 9.612 9.498 1.00 96.31 93 LYS A CA 1
ATOM 736 C C . LYS A 1 93 ? 13.757 8.334 10.155 1.00 96.31 93 LYS A C 1
ATOM 738 O O . LYS A 1 93 ? 14.913 7.959 9.954 1.00 96.31 93 LYS A O 1
ATOM 743 N N . LYS A 1 94 ? 12.899 7.625 10.894 1.00 95.12 94 LYS A N 1
ATOM 744 C CA . LYS A 1 94 ? 13.239 6.336 11.514 1.00 95.12 94 LYS A CA 1
ATOM 745 C C . LYS A 1 94 ? 13.568 5.273 10.463 1.00 95.12 94 LYS A C 1
ATOM 747 O O . LYS A 1 94 ? 14.512 4.506 10.644 1.00 95.12 94 LYS A O 1
ATOM 752 N N . ALA A 1 95 ? 12.837 5.244 9.350 1.00 96.19 95 ALA A N 1
ATOM 753 C CA . ALA A 1 95 ? 13.122 4.338 8.244 1.00 96.19 95 ALA A CA 1
ATOM 754 C C . ALA A 1 95 ? 14.484 4.647 7.598 1.00 96.19 95 ALA A C 1
ATOM 756 O O . ALA A 1 95 ? 15.261 3.716 7.383 1.00 96.19 95 ALA A O 1
ATOM 757 N N . CYS A 1 96 ? 14.817 5.925 7.379 1.00 96.94 96 CYS A N 1
ATOM 758 C CA . CYS A 1 96 ? 16.126 6.353 6.873 1.00 96.94 96 CYS A CA 1
ATOM 759 C C . CYS A 1 96 ? 17.264 5.890 7.794 1.00 96.94 96 CYS A C 1
ATOM 761 O O . CYS A 1 96 ? 18.228 5.283 7.330 1.00 96.94 96 CYS A O 1
ATOM 763 N N . GLN A 1 97 ? 17.104 6.081 9.108 1.00 96.12 97 GLN A N 1
ATOM 764 C CA . GLN A 1 97 ? 18.059 5.606 10.116 1.00 96.12 97 GLN A CA 1
ATOM 765 C C . GLN A 1 97 ? 18.222 4.082 10.081 1.00 96.12 97 GLN A C 1
ATOM 767 O O . GLN A 1 97 ? 19.346 3.588 10.068 1.00 96.12 97 GLN A O 1
ATOM 772 N N . SER A 1 98 ? 17.115 3.332 10.015 1.00 95.81 98 SER A N 1
ATOM 773 C CA . SER A 1 98 ? 17.146 1.861 9.988 1.00 95.81 98 SER A CA 1
ATOM 774 C C . SER A 1 98 ? 17.826 1.287 8.743 1.00 95.81 98 SER A C 1
ATOM 776 O O . SER A 1 98 ? 18.405 0.207 8.794 1.00 95.81 98 SER A O 1
ATOM 778 N N . LEU A 1 99 ? 17.747 2.013 7.626 1.00 94.50 99 LEU A N 1
ATOM 779 C CA . LEU A 1 99 ? 18.332 1.637 6.343 1.00 94.50 99 LEU A CA 1
ATOM 780 C C . LEU A 1 99 ? 19.739 2.219 6.140 1.00 94.50 99 LEU A C 1
ATOM 782 O O . LEU A 1 99 ? 20.326 1.993 5.087 1.00 94.50 99 LEU A O 1
ATOM 786 N N . ALA A 1 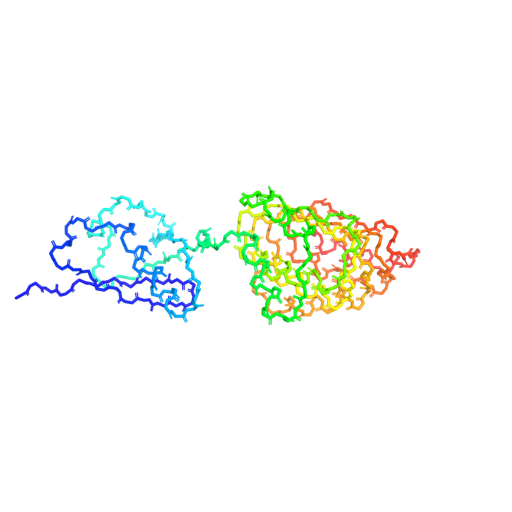100 ? 20.269 2.958 7.123 1.00 95.75 100 ALA A N 1
ATOM 787 C CA . ALA A 1 100 ? 21.546 3.667 7.039 1.00 95.75 100 ALA A CA 1
ATOM 788 C C . ALA A 1 100 ? 21.662 4.571 5.792 1.00 95.75 100 ALA A C 1
ATOM 790 O O . ALA A 1 100 ? 22.718 4.660 5.166 1.00 95.75 100 ALA A O 1
ATOM 791 N N . VAL A 1 101 ? 20.567 5.249 5.428 1.00 96.44 101 VAL A N 1
ATOM 792 C CA . VAL A 1 101 ? 20.518 6.199 4.305 1.00 96.44 101 VAL A CA 1
ATOM 793 C C . VAL A 1 101 ? 20.315 7.627 4.798 1.00 96.44 101 VAL A C 1
ATOM 795 O O . VAL A 1 101 ? 19.639 7.869 5.799 1.00 96.44 101 VAL A O 1
ATOM 798 N N . GLU A 1 102 ? 20.892 8.586 4.074 1.00 95.00 102 GLU A N 1
ATOM 799 C CA . GLU A 1 102 ? 20.706 10.004 4.371 1.00 95.00 102 GLU A CA 1
ATOM 800 C C . GLU A 1 102 ? 19.264 10.441 4.081 1.00 95.00 102 GLU A C 1
ATOM 802 O O . GLU A 1 102 ? 18.662 10.084 3.063 1.00 95.00 102 GLU A O 1
ATOM 807 N N . GLU A 1 103 ? 18.714 11.239 4.992 1.00 94.44 103 GLU A N 1
ATOM 808 C CA . GLU A 1 103 ? 17.352 11.738 4.898 1.00 94.44 103 GLU A CA 1
ATOM 809 C C . GLU A 1 103 ? 17.213 12.771 3.768 1.00 94.44 103 GLU A C 1
ATOM 811 O O . GLU A 1 103 ? 17.917 13.784 3.714 1.00 94.44 103 GLU A O 1
ATOM 816 N N . ASN A 1 104 ? 16.253 12.555 2.865 1.00 96.00 104 ASN A N 1
ATOM 817 C CA . ASN A 1 104 ? 15.970 13.524 1.816 1.00 96.00 104 ASN A CA 1
ATOM 818 C C . ASN A 1 104 ? 15.050 14.629 2.345 1.00 96.00 104 ASN A C 1
ATOM 820 O O . ASN A 1 104 ? 13.841 14.438 2.470 1.00 96.00 104 ASN A O 1
ATOM 824 N N . LYS A 1 105 ? 15.608 15.826 2.555 1.00 94.31 105 LYS A N 1
ATOM 825 C CA . LYS A 1 105 ? 14.883 16.994 3.091 1.00 94.31 105 LYS A CA 1
ATOM 826 C C . LYS A 1 105 ? 13.604 17.349 2.325 1.00 94.31 105 LYS A C 1
ATOM 828 O O . LYS A 1 105 ? 12.682 17.902 2.918 1.00 94.31 105 LYS A O 1
ATOM 833 N N . ARG A 1 106 ? 13.533 17.079 1.012 1.00 94.25 106 ARG A N 1
ATOM 834 C CA . ARG A 1 106 ? 12.309 17.325 0.226 1.00 94.25 106 ARG A CA 1
ATOM 835 C C . ARG A 1 106 ? 11.215 16.329 0.591 1.00 94.25 106 ARG A C 1
ATOM 837 O O . ARG A 1 106 ? 10.069 16.733 0.733 1.00 94.25 106 ARG A O 1
ATOM 844 N N . VAL A 1 107 ? 11.577 15.059 0.768 1.00 95.38 107 VAL A N 1
ATOM 845 C CA . VAL A 1 107 ? 10.641 14.003 1.172 1.00 95.38 107 VAL A CA 1
ATOM 846 C C . VAL A 1 107 ? 10.153 14.250 2.595 1.00 95.38 107 VAL A C 1
ATOM 848 O O . VAL A 1 107 ? 8.950 14.216 2.810 1.00 95.38 107 VAL A O 1
ATOM 851 N N . THR A 1 108 ? 11.035 14.621 3.530 1.00 95.31 108 THR A N 1
ATOM 852 C CA . THR A 1 108 ? 10.638 14.976 4.905 1.00 95.31 108 THR A CA 1
ATOM 853 C C . THR A 1 108 ? 9.583 16.081 4.930 1.00 95.31 108 THR A C 1
ATOM 855 O O . THR A 1 108 ? 8.541 15.911 5.551 1.00 95.31 108 THR A O 1
ATOM 858 N N . ARG A 1 109 ? 9.789 17.173 4.180 1.00 95.00 109 ARG A N 1
ATOM 859 C CA . ARG A 1 109 ? 8.805 18.269 4.088 1.00 95.00 109 ARG A CA 1
ATOM 860 C C . ARG A 1 109 ? 7.475 17.827 3.484 1.00 95.00 109 ARG A C 1
ATOM 862 O O . ARG A 1 109 ? 6.424 18.288 3.909 1.00 95.00 109 ARG A O 1
ATOM 869 N N . LEU A 1 110 ? 7.502 16.949 2.481 1.00 94.50 110 LEU A N 1
ATOM 870 C CA . LEU A 1 110 ? 6.271 16.405 1.903 1.00 94.50 110 LEU A CA 1
ATOM 871 C C . LEU A 1 110 ? 5.536 15.516 2.905 1.00 94.50 110 LEU A C 1
ATOM 873 O O . LEU A 1 110 ? 4.319 15.621 3.012 1.00 94.50 110 LEU A O 1
ATOM 877 N N . CYS A 1 111 ? 6.269 14.709 3.672 1.00 94.19 111 CYS A N 1
ATOM 878 C CA . CYS A 1 111 ? 5.708 13.920 4.761 1.00 94.19 111 CYS A CA 1
ATOM 879 C C . CYS A 1 111 ? 5.056 14.807 5.828 1.00 94.19 111 CYS A C 1
ATOM 881 O O . CYS A 1 111 ? 3.978 14.466 6.289 1.00 94.19 111 CYS A O 1
ATOM 883 N N . GLU A 1 112 ? 5.669 15.937 6.197 1.00 94.69 112 GLU A N 1
ATOM 884 C CA . GLU A 1 112 ? 5.092 16.904 7.147 1.00 94.69 112 GLU A CA 1
ATOM 885 C C . GLU A 1 112 ? 3.779 17.506 6.628 1.00 94.69 112 GLU A C 1
ATOM 887 O O . GLU A 1 112 ? 2.797 17.572 7.359 1.00 94.69 112 GLU A O 1
ATOM 892 N N . VAL A 1 113 ? 3.745 17.924 5.358 1.00 94.19 113 VAL A N 1
ATOM 893 C CA . VAL A 1 113 ? 2.560 18.560 4.752 1.00 94.19 113 VAL A CA 1
ATOM 894 C C . VAL A 1 113 ? 1.416 17.568 4.535 1.00 94.19 113 VAL A C 1
ATOM 896 O O . VAL A 1 113 ? 0.251 17.956 4.571 1.00 94.19 113 VAL A O 1
ATOM 899 N N . GLN A 1 114 ? 1.737 16.303 4.272 1.00 92.88 114 GLN A N 1
ATOM 900 C CA . GLN A 1 114 ? 0.761 15.267 3.926 1.00 92.88 114 GLN A CA 1
ATOM 901 C C . GLN A 1 114 ? 0.443 14.337 5.106 1.00 92.88 114 GLN A C 1
ATOM 903 O O . GLN A 1 114 ? -0.267 13.345 4.928 1.00 92.88 114 GLN A O 1
ATOM 908 N N . ASP A 1 115 ? 0.945 14.633 6.308 1.00 89.56 115 ASP A N 1
ATOM 909 C CA . ASP A 1 115 ? 0.650 13.835 7.495 1.00 89.56 115 ASP A CA 1
ATOM 910 C C . ASP A 1 115 ? -0.849 13.883 7.822 1.00 89.56 115 ASP A C 1
ATOM 912 O O . ASP A 1 115 ? -1.490 14.932 7.780 1.00 89.56 115 ASP A O 1
ATOM 916 N N . GLY A 1 116 ? -1.436 12.717 8.089 1.00 85.12 116 GLY A N 1
ATOM 917 C CA . GLY A 1 116 ? -2.880 12.575 8.302 1.00 85.12 116 GLY A CA 1
ATOM 918 C C . GLY A 1 116 ? -3.765 12.751 7.055 1.00 85.12 116 GLY A C 1
ATOM 919 O O . GLY A 1 116 ? -4.973 12.541 7.152 1.00 85.12 116 GLY A O 1
ATOM 920 N N . SER A 1 117 ? -3.203 13.078 5.886 1.00 91.56 117 SER A N 1
ATOM 921 C CA . SER A 1 117 ? -3.950 13.157 4.624 1.00 91.56 117 SER A CA 1
ATOM 922 C C . SER A 1 117 ? -4.423 11.773 4.154 1.00 91.56 117 SER A C 1
ATOM 924 O O . SER A 1 117 ? -3.749 10.759 4.358 1.00 91.56 117 SER A O 1
ATOM 926 N N . SER A 1 118 ? -5.569 11.728 3.466 1.00 93.19 118 SER A N 1
ATOM 927 C CA . SER A 1 118 ? -6.033 10.540 2.731 1.00 93.19 118 SER A CA 1
ATOM 928 C C . SER A 1 118 ? -5.345 10.375 1.371 1.00 93.19 118 SER A C 1
ATOM 930 O O . SER A 1 118 ? -5.481 9.334 0.733 1.00 93.19 118 SER A O 1
ATOM 932 N N . SER A 1 119 ? -4.586 11.376 0.925 1.00 95.88 119 SER A N 1
ATOM 933 C CA . SER A 1 119 ? -3.857 11.364 -0.343 1.00 95.88 119 SER A CA 1
ATOM 934 C C . SER A 1 119 ? -2.395 11.722 -0.112 1.00 95.88 119 SER A C 1
ATOM 936 O O . SER A 1 119 ? -2.097 12.755 0.498 1.00 95.88 119 SER A O 1
ATOM 938 N N . VAL A 1 120 ? -1.492 10.871 -0.602 1.00 96.44 120 VAL A N 1
ATOM 939 C CA . VAL A 1 120 ? -0.045 11.101 -0.584 1.00 96.44 120 VAL A CA 1
ATOM 940 C C . VAL A 1 120 ? 0.460 11.177 -2.019 1.00 96.44 120 VAL A C 1
ATOM 942 O O . VAL A 1 120 ? 0.259 10.262 -2.817 1.00 96.44 120 VAL A O 1
ATOM 945 N N . SER A 1 121 ? 1.136 12.276 -2.345 1.00 96.44 121 SER A N 1
ATOM 946 C CA . SER A 1 121 ? 1.678 12.548 -3.673 1.00 96.44 121 SER A CA 1
ATOM 947 C C . SER A 1 121 ? 3.129 12.998 -3.591 1.00 96.44 121 SER A C 1
ATOM 949 O O . SER A 1 121 ? 3.459 14.031 -3.002 1.00 96.44 121 SER A O 1
ATOM 951 N N . VAL A 1 122 ? 4.004 12.223 -4.224 1.00 94.56 122 VAL A N 1
ATOM 952 C CA . VAL A 1 122 ? 5.448 12.456 -4.291 1.00 94.56 122 VAL A CA 1
ATOM 953 C C . VAL A 1 122 ? 5.874 12.361 -5.755 1.00 94.56 122 VAL A C 1
ATOM 955 O O . VAL A 1 122 ? 6.661 11.502 -6.134 1.00 94.56 122 VAL A O 1
ATOM 958 N N . CYS A 1 123 ? 5.302 13.217 -6.605 1.00 95.38 123 CYS A N 1
ATOM 959 C CA . CYS A 1 123 ? 5.440 13.111 -8.060 1.00 95.38 123 CYS A CA 1
ATOM 960 C C . CYS A 1 123 ? 6.558 13.997 -8.631 1.00 95.38 123 CYS A C 1
ATOM 962 O O . CYS A 1 123 ? 6.789 15.109 -8.158 1.00 95.38 123 CYS A O 1
ATOM 964 N N . GLY A 1 124 ? 7.235 13.527 -9.683 1.00 93.06 124 GLY A N 1
ATOM 965 C CA . GLY A 1 124 ? 8.157 14.335 -10.495 1.00 93.06 124 GLY A CA 1
ATOM 966 C C . GLY A 1 124 ? 9.434 14.783 -9.778 1.00 93.06 124 GLY A C 1
ATOM 967 O O . GLY A 1 124 ? 10.114 15.705 -10.225 1.00 93.06 124 GLY A O 1
ATOM 968 N N . LEU A 1 125 ? 9.782 14.145 -8.662 1.00 93.69 125 LEU A N 1
ATOM 969 C CA . LEU A 1 125 ? 10.931 14.534 -7.844 1.00 93.69 125 LEU A CA 1
ATOM 970 C C . LEU A 1 125 ? 12.225 13.843 -8.261 1.00 93.69 125 LEU A C 1
ATOM 972 O O . LEU A 1 125 ? 13.287 14.177 -7.727 1.00 93.69 125 LEU A O 1
ATOM 976 N N . SER A 1 126 ? 12.159 12.889 -9.201 1.00 94.88 126 SER A N 1
ATOM 977 C CA . SER A 1 126 ? 13.321 12.107 -9.615 1.00 94.88 126 SER A CA 1
ATOM 978 C C . SER A 1 126 ? 14.038 11.497 -8.402 1.00 94.88 126 SER A C 1
ATOM 980 O O . SER A 1 126 ? 15.268 11.565 -8.297 1.00 94.88 126 SER A O 1
ATOM 982 N N . LEU A 1 127 ? 13.281 10.937 -7.453 1.00 95.06 127 LEU A N 1
ATOM 983 C CA . LEU A 1 127 ? 13.848 10.310 -6.260 1.00 95.06 127 LEU A CA 1
ATOM 984 C C . LEU A 1 127 ? 14.604 9.033 -6.626 1.00 95.06 127 LEU A C 1
ATOM 986 O O . LEU A 1 127 ? 14.196 8.277 -7.507 1.00 95.06 127 LE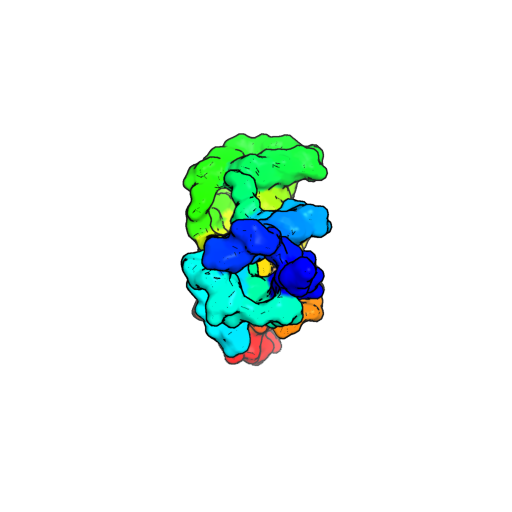U A O 1
ATOM 990 N N . ALA A 1 128 ? 15.734 8.806 -5.956 1.00 93.94 128 ALA A N 1
ATOM 991 C CA . ALA A 1 128 ? 16.479 7.557 -6.059 1.00 93.94 128 ALA A CA 1
ATOM 992 C C . ALA A 1 128 ? 15.817 6.459 -5.206 1.00 93.94 128 ALA A C 1
ATOM 994 O O . ALA A 1 128 ? 15.141 6.790 -4.226 1.00 93.94 128 ALA A O 1
ATOM 995 N N . PRO A 1 129 ? 16.090 5.172 -5.494 1.00 93.75 129 PRO A N 1
ATOM 996 C CA . PRO A 1 129 ? 15.637 4.066 -4.654 1.00 93.75 129 PRO A CA 1
ATOM 997 C C . PRO A 1 129 ? 15.974 4.233 -3.163 1.00 93.75 129 PRO A C 1
ATOM 999 O O . PRO A 1 129 ? 15.156 3.913 -2.306 1.00 93.75 129 PRO A O 1
ATOM 1002 N N . SER A 1 130 ? 17.135 4.819 -2.845 1.00 93.81 130 SER A N 1
ATOM 1003 C CA . SER A 1 130 ? 17.564 5.093 -1.467 1.00 93.81 130 SER A CA 1
ATOM 1004 C C . SER A 1 130 ? 16.651 6.061 -0.710 1.00 93.81 130 SER A C 1
ATOM 1006 O O . SER A 1 130 ? 16.531 5.944 0.502 1.00 93.81 130 SER A O 1
ATOM 1008 N N . SER A 1 131 ? 15.984 6.996 -1.397 1.00 94.88 131 SER A N 1
ATOM 1009 C CA . SER A 1 131 ? 15.005 7.902 -0.779 1.00 94.88 131 SER A CA 1
ATOM 1010 C C . SER A 1 131 ? 13.582 7.338 -0.803 1.00 94.88 131 SER A C 1
ATOM 1012 O O . SER A 1 131 ? 12.794 7.677 0.077 1.00 94.88 131 SER A O 1
ATOM 1014 N N . LEU A 1 132 ? 13.253 6.497 -1.791 1.00 95.56 132 LEU A N 1
ATOM 1015 C CA . LEU A 1 132 ? 11.925 5.892 -1.945 1.00 95.56 132 LEU A CA 1
ATOM 1016 C C . LEU A 1 132 ? 11.699 4.735 -0.975 1.00 95.56 132 LEU A C 1
ATOM 1018 O O . LEU A 1 132 ? 10.640 4.672 -0.368 1.00 95.56 132 LEU A O 1
ATOM 1022 N N . ASN A 1 133 ? 12.676 3.847 -0.778 1.00 96.25 133 ASN A N 1
ATOM 1023 C CA . ASN A 1 133 ? 12.513 2.689 0.107 1.00 96.25 133 ASN A CA 1
ATOM 1024 C C . ASN A 1 133 ? 12.114 3.091 1.549 1.00 96.25 133 ASN A C 1
ATOM 1026 O O . ASN A 1 133 ? 11.099 2.594 2.044 1.00 96.25 133 ASN A O 1
ATOM 1030 N N . PRO A 1 134 ? 12.784 4.062 2.209 1.00 97.06 134 PRO A N 1
ATOM 1031 C CA . PRO A 1 134 ? 12.339 4.530 3.520 1.00 97.06 134 PRO A CA 1
ATOM 1032 C C . PRO A 1 134 ? 10.929 5.133 3.505 1.00 97.06 134 PRO A C 1
ATOM 1034 O O . PRO A 1 134 ? 10.183 4.957 4.464 1.00 97.06 134 PRO A O 1
ATOM 1037 N N . LEU A 1 135 ? 10.547 5.816 2.420 1.00 96.81 135 LEU A N 1
ATOM 1038 C CA . LEU A 1 135 ? 9.202 6.367 2.259 1.00 96.81 135 LEU A CA 1
ATOM 1039 C C . LEU A 1 135 ? 8.158 5.249 2.163 1.00 96.81 135 LEU A C 1
ATOM 1041 O O . LEU A 1 135 ? 7.172 5.286 2.890 1.00 96.81 135 LEU A O 1
ATOM 1045 N N . LEU A 1 136 ? 8.395 4.221 1.345 1.00 96.50 136 LEU A N 1
ATOM 1046 C CA . LEU A 1 136 ? 7.504 3.062 1.238 1.00 96.50 136 LEU A CA 1
ATOM 1047 C C . LEU A 1 136 ? 7.326 2.361 2.588 1.00 96.50 136 LEU A C 1
ATOM 1049 O O . LEU A 1 136 ? 6.202 2.025 2.957 1.00 96.50 136 LEU A O 1
ATOM 1053 N N . ARG A 1 137 ? 8.402 2.209 3.369 1.00 95.31 137 ARG A N 1
ATOM 1054 C CA . ARG A 1 137 ? 8.320 1.672 4.737 1.00 95.31 137 ARG A CA 1
ATOM 1055 C C . ARG A 1 137 ? 7.517 2.569 5.673 1.00 95.31 137 ARG A C 1
ATOM 1057 O O . ARG A 1 137 ? 6.751 2.060 6.485 1.00 95.31 137 ARG A O 1
ATOM 1064 N N . ALA A 1 138 ? 7.673 3.884 5.559 1.00 95.38 138 ALA A N 1
ATOM 1065 C CA . ALA A 1 138 ? 6.943 4.851 6.372 1.00 95.38 138 ALA A CA 1
ATOM 1066 C C . ALA A 1 138 ? 5.442 4.910 6.043 1.00 95.38 138 ALA A C 1
ATOM 1068 O O . ALA A 1 138 ? 4.651 5.283 6.908 1.00 95.38 138 ALA A O 1
ATOM 1069 N N . LEU A 1 139 ? 5.045 4.530 4.827 1.00 95.50 139 LEU A N 1
ATOM 1070 C CA . LEU A 1 139 ? 3.648 4.491 4.389 1.00 95.50 139 LEU A CA 1
ATOM 1071 C C . LEU A 1 139 ? 2.923 3.187 4.768 1.00 95.50 139 LEU A C 1
ATOM 1073 O O . LEU A 1 139 ? 1.705 3.102 4.616 1.00 95.50 139 LEU A O 1
ATOM 1077 N N . LYS A 1 140 ? 3.629 2.166 5.275 1.00 93.31 140 LYS A N 1
ATOM 1078 C CA . LYS A 1 140 ? 2.991 0.909 5.695 1.00 93.31 140 LYS A CA 1
ATOM 1079 C C . LYS A 1 140 ? 1.927 1.155 6.763 1.00 93.31 140 LYS A C 1
ATOM 1081 O O . LYS A 1 140 ? 2.107 1.977 7.661 1.00 93.31 140 LYS A O 1
ATOM 1086 N N . LEU A 1 141 ? 0.846 0.379 6.679 1.00 91.19 141 LEU A N 1
ATOM 1087 C CA . LEU A 1 141 ? -0.288 0.359 7.605 1.00 91.19 141 LEU A CA 1
ATOM 1088 C C . LEU A 1 141 ? -1.115 1.657 7.623 1.00 91.19 141 LEU A C 1
ATOM 1090 O O . LEU A 1 141 ? -1.922 1.876 8.532 1.00 91.19 141 LEU A O 1
ATOM 1094 N N . GLN A 1 142 ? -0.955 2.518 6.616 1.00 91.19 142 GLN A N 1
ATOM 1095 C CA . GLN A 1 142 ? -1.679 3.782 6.507 1.00 91.19 142 GLN A CA 1
ATOM 1096 C C . GLN A 1 142 ? -3.112 3.558 5.989 1.00 91.19 142 GLN A C 1
ATOM 1098 O O . GLN A 1 142 ? -3.471 3.901 4.869 1.00 91.19 142 GLN A O 1
ATOM 1103 N N . THR A 1 143 ? -3.938 2.957 6.845 1.00 88.88 143 THR A N 1
ATOM 1104 C CA . THR A 1 143 ? -5.310 2.486 6.556 1.00 88.88 143 THR A CA 1
ATOM 1105 C C . THR A 1 143 ? -6.292 3.557 6.074 1.00 88.88 143 THR A C 1
ATOM 1107 O O . THR A 1 143 ? -7.287 3.221 5.436 1.00 88.88 143 THR A O 1
ATOM 1110 N N . SER A 1 144 ? -6.033 4.837 6.357 1.00 90.19 144 SER A N 1
ATOM 1111 C CA . SER A 1 144 ? -6.845 5.966 5.888 1.00 90.19 144 SER A CA 1
ATOM 1112 C C . SER A 1 144 ? -6.494 6.438 4.474 1.00 90.19 144 SER A C 1
ATOM 1114 O O . SER A 1 144 ? -7.218 7.272 3.932 1.00 90.19 144 SER A O 1
ATOM 1116 N N . LEU A 1 145 ? -5.393 5.953 3.891 1.00 95.44 145 LEU A N 1
ATOM 1117 C CA . LEU A 1 145 ? -4.932 6.392 2.581 1.00 95.44 145 LEU A CA 1
ATOM 1118 C C . LEU A 1 145 ? -5.829 5.824 1.477 1.00 95.44 145 LEU A C 1
ATOM 1120 O O . LEU A 1 145 ? -6.019 4.613 1.371 1.00 95.44 145 LEU A O 1
ATOM 1124 N N . THR A 1 146 ? -6.361 6.717 0.650 1.00 97.44 146 THR A N 1
ATOM 1125 C CA . THR A 1 146 ? -7.191 6.407 -0.516 1.00 97.44 146 THR A CA 1
ATOM 1126 C C . THR A 1 146 ? -6.463 6.662 -1.827 1.00 97.44 146 THR A C 1
ATOM 1128 O O . THR A 1 146 ? -6.832 6.086 -2.844 1.00 97.44 146 THR A O 1
ATOM 1131 N N . GLU A 1 147 ? -5.426 7.497 -1.831 1.00 98.25 147 GLU A N 1
ATOM 1132 C CA . GLU A 1 147 ? -4.653 7.793 -3.036 1.00 98.25 147 GLU A CA 1
ATOM 1133 C C . GLU A 1 147 ? -3.152 7.794 -2.749 1.00 98.25 147 GLU A C 1
ATOM 1135 O O . GLU A 1 147 ? -2.680 8.476 -1.834 1.00 98.25 147 GLU A O 1
ATOM 1140 N N . LEU A 1 148 ? -2.396 7.078 -3.578 1.00 98.12 148 LEU A N 1
ATOM 1141 C CA . LEU A 1 148 ? -0.941 7.080 -3.561 1.00 98.12 148 LEU A CA 1
ATOM 1142 C C . LEU A 1 148 ? -0.417 7.396 -4.960 1.00 98.12 148 LEU A C 1
ATOM 1144 O O . LEU A 1 148 ? -0.609 6.622 -5.897 1.00 98.12 148 LEU A O 1
ATOM 1148 N N . ARG A 1 149 ? 0.277 8.527 -5.095 1.00 98.19 149 ARG A N 1
ATOM 1149 C CA . ARG A 1 149 ? 0.934 8.931 -6.342 1.00 98.19 149 ARG A CA 1
ATOM 1150 C C . ARG A 1 149 ? 2.433 9.062 -6.127 1.00 98.19 149 ARG A C 1
ATOM 1152 O O . ARG A 1 149 ? 2.895 9.889 -5.344 1.00 98.19 149 ARG A O 1
ATOM 1159 N N . VAL A 1 150 ? 3.204 8.244 -6.829 1.00 97.19 150 VAL A N 1
ATOM 1160 C CA . VAL A 1 150 ? 4.675 8.209 -6.764 1.00 97.19 150 VAL A CA 1
ATOM 1161 C C . VAL A 1 150 ? 5.293 8.343 -8.156 1.00 97.19 150 VAL A C 1
ATOM 1163 O O . VAL A 1 150 ? 6.413 7.882 -8.395 1.00 97.19 150 VAL A O 1
ATOM 1166 N N . SER A 1 151 ? 4.571 8.966 -9.089 1.00 97.62 151 SER A N 1
ATOM 1167 C CA . SER A 1 151 ? 4.966 9.049 -10.491 1.00 97.62 151 SER A CA 1
ATOM 1168 C C . SER A 1 151 ? 6.207 9.901 -10.741 1.00 97.62 151 SER A C 1
ATOM 1170 O O . SER A 1 151 ? 6.560 10.792 -9.968 1.00 97.62 151 SER A O 1
ATOM 1172 N N . GLY A 1 152 ? 6.922 9.628 -11.831 1.00 96.75 152 GLY A N 1
ATOM 1173 C CA . GLY A 1 152 ? 8.092 10.424 -12.223 1.00 96.75 152 GLY A CA 1
ATOM 1174 C C . GLY A 1 152 ? 9.282 10.298 -11.263 1.00 96.75 152 GLY A C 1
ATOM 1175 O O . GLY A 1 152 ? 10.032 11.260 -11.060 1.00 96.75 152 GLY A O 1
ATOM 1176 N N . ASN A 1 153 ? 9.453 9.125 -10.651 1.00 97.06 153 ASN A N 1
ATOM 1177 C CA . ASN A 1 153 ? 10.604 8.796 -9.814 1.00 97.06 153 ASN A CA 1
ATOM 1178 C C . ASN A 1 153 ? 11.421 7.646 -10.421 1.00 97.06 153 ASN A C 1
ATOM 1180 O O . ASN A 1 153 ? 11.341 7.348 -11.611 1.00 97.06 153 ASN A O 1
ATOM 1184 N N . ARG A 1 154 ? 12.319 7.049 -9.634 1.00 94.94 154 ARG A N 1
ATOM 1185 C CA . ARG A 1 154 ? 13.125 5.900 -10.054 1.00 94.94 154 ARG A CA 1
ATOM 1186 C C . ARG A 1 154 ? 12.873 4.714 -9.128 1.00 94.94 154 ARG A C 1
ATOM 1188 O O . ARG A 1 154 ? 13.827 4.261 -8.502 1.00 94.94 154 ARG A O 1
ATOM 1195 N N . LEU A 1 155 ? 11.623 4.237 -9.032 1.00 94.31 155 LEU A N 1
ATOM 1196 C CA . LEU A 1 155 ? 11.326 2.992 -8.304 1.00 94.31 155 LEU A CA 1
ATOM 1197 C C . LEU A 1 155 ? 12.157 1.832 -8.858 1.00 94.31 155 LEU A C 1
ATOM 1199 O O . LEU A 1 155 ? 12.835 1.164 -8.081 1.00 94.31 155 LEU A O 1
ATOM 1203 N N . ARG A 1 156 ? 12.179 1.676 -10.194 1.00 94.44 156 ARG A N 1
ATOM 1204 C CA . ARG A 1 156 ? 12.765 0.515 -10.888 1.00 94.44 156 ARG A CA 1
ATOM 1205 C C . ARG A 1 156 ? 12.130 -0.805 -10.422 1.00 94.44 156 ARG A C 1
ATOM 1207 O O . ARG A 1 156 ? 11.227 -0.822 -9.589 1.00 94.44 156 ARG A O 1
ATOM 1214 N N . ASP A 1 157 ? 12.620 -1.909 -10.966 1.00 96.19 157 ASP A N 1
ATOM 1215 C CA . ASP A 1 157 ? 12.091 -3.246 -10.682 1.00 96.19 157 ASP A CA 1
ATOM 1216 C C . ASP A 1 157 ? 12.341 -3.689 -9.235 1.00 96.19 157 ASP A C 1
ATOM 1218 O O . ASP A 1 157 ? 11.504 -4.363 -8.642 1.00 96.19 157 ASP A O 1
ATOM 1222 N N . ASP A 1 158 ? 13.453 -3.252 -8.636 1.00 92.31 158 ASP A N 1
ATOM 1223 C CA . ASP A 1 158 ? 13.882 -3.687 -7.300 1.00 92.31 158 ASP A CA 1
ATOM 1224 C C . ASP A 1 158 ? 12.944 -3.232 -6.174 1.00 92.31 158 ASP A C 1
ATOM 1226 O O . ASP A 1 158 ? 12.807 -3.923 -5.166 1.00 92.31 158 ASP A O 1
ATOM 1230 N N . LEU A 1 159 ? 12.303 -2.066 -6.317 1.00 95.12 159 LEU A N 1
ATOM 1231 C CA . LEU A 1 159 ? 11.393 -1.535 -5.296 1.00 95.12 159 LEU A CA 1
ATOM 1232 C C . LEU A 1 159 ? 9.925 -1.845 -5.557 1.00 95.12 159 LEU A C 1
ATOM 1234 O O . LEU A 1 159 ? 9.106 -1.577 -4.678 1.00 95.12 159 LEU A O 1
ATOM 1238 N N . LEU A 1 160 ? 9.567 -2.397 -6.718 1.00 95.31 160 LEU A N 1
ATOM 1239 C CA . LEU A 1 160 ? 8.166 -2.686 -7.008 1.00 95.31 160 LEU A CA 1
ATOM 1240 C C . LEU A 1 160 ? 7.550 -3.704 -6.028 1.00 95.31 160 LEU A C 1
ATOM 1242 O O . LEU A 1 160 ? 6.444 -3.441 -5.553 1.00 95.31 160 LEU A O 1
ATOM 1246 N N . PRO A 1 161 ? 8.244 -4.789 -5.624 1.00 94.06 161 PRO A N 1
ATOM 1247 C CA . PRO A 1 161 ? 7.726 -5.696 -4.600 1.00 94.06 161 PRO A CA 1
ATOM 1248 C C . PRO A 1 161 ? 7.512 -5.012 -3.245 1.00 94.06 161 PRO A C 1
ATOM 1250 O O . PRO A 1 161 ? 6.511 -5.265 -2.583 1.00 94.06 161 PRO A O 1
ATOM 1253 N N . GLU A 1 162 ? 8.412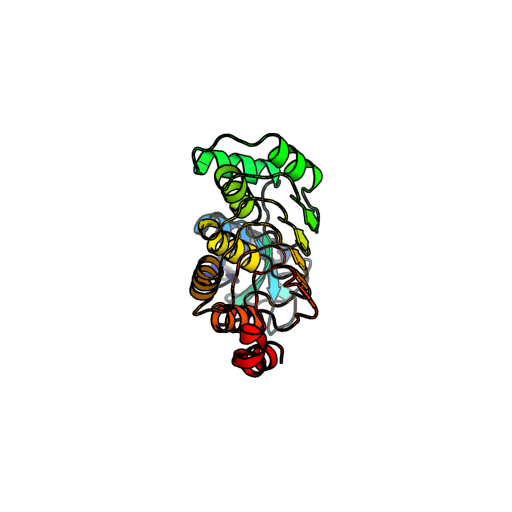 -4.108 -2.840 1.00 94.94 162 GLU A N 1
ATOM 1254 C CA . GLU A 1 162 ? 8.257 -3.341 -1.595 1.00 94.94 162 GLU A CA 1
ATOM 1255 C C . GLU A 1 162 ? 7.076 -2.366 -1.690 1.00 94.94 162 GLU A C 1
ATOM 1257 O O . GLU A 1 162 ? 6.311 -2.243 -0.738 1.00 94.94 162 GLU A O 1
ATOM 1262 N N . LEU A 1 163 ? 6.878 -1.710 -2.841 1.00 95.88 163 LEU A N 1
ATOM 1263 C CA . LEU A 1 163 ? 5.709 -0.859 -3.072 1.00 95.88 163 LEU A CA 1
ATOM 1264 C C . LEU A 1 163 ? 4.419 -1.670 -2.946 1.00 95.88 163 LEU A C 1
ATOM 1266 O O . LEU A 1 163 ? 3.500 -1.225 -2.264 1.00 95.88 163 LEU A O 1
ATOM 1270 N N . VAL A 1 164 ? 4.351 -2.842 -3.581 1.00 94.56 164 VAL A N 1
ATOM 1271 C CA . VAL A 1 164 ? 3.187 -3.728 -3.493 1.00 94.56 164 VAL A CA 1
ATOM 1272 C C . VAL A 1 164 ? 2.961 -4.164 -2.049 1.00 94.56 164 VAL A C 1
ATOM 1274 O O . VAL A 1 164 ? 1.867 -3.963 -1.531 1.00 94.56 164 VAL A O 1
ATOM 1277 N N . ALA A 1 165 ? 4.000 -4.636 -1.356 1.00 92.94 165 ALA A N 1
ATOM 1278 C CA . ALA A 1 165 ? 3.930 -5.008 0.058 1.00 92.94 165 ALA A CA 1
ATOM 1279 C C . ALA A 1 165 ? 3.500 -3.845 0.969 1.00 92.94 165 ALA A C 1
ATOM 1281 O O . ALA A 1 165 ? 2.880 -4.063 2.007 1.00 92.94 165 ALA A O 1
ATOM 1282 N N . THR A 1 166 ? 3.807 -2.602 0.602 1.00 94.81 166 THR A N 1
ATOM 1283 C CA . THR A 1 166 ? 3.287 -1.416 1.284 1.00 94.81 166 THR A CA 1
ATOM 1284 C C . THR A 1 166 ? 1.824 -1.157 0.927 1.00 94.81 166 THR A C 1
ATOM 1286 O O . THR A 1 166 ? 1.009 -0.954 1.825 1.00 94.81 166 THR A O 1
ATOM 1289 N N . ALA A 1 167 ? 1.460 -1.186 -0.352 1.00 94.56 167 ALA A N 1
ATOM 1290 C CA . ALA A 1 167 ? 0.119 -0.852 -0.820 1.00 94.56 167 ALA A CA 1
ATOM 1291 C C . ALA A 1 167 ? -0.945 -1.858 -0.342 1.00 94.56 167 ALA A C 1
ATOM 1293 O O . ALA A 1 167 ? -2.044 -1.441 0.012 1.00 94.56 167 ALA A O 1
ATOM 1294 N N . VAL A 1 168 ? -0.615 -3.149 -0.204 1.00 93.19 168 VAL A N 1
ATOM 1295 C CA . VAL A 1 168 ? -1.544 -4.155 0.366 1.00 93.19 168 VAL A CA 1
ATOM 1296 C C . VAL A 1 168 ? -1.920 -3.874 1.823 1.00 93.19 168 VAL A C 1
ATOM 1298 O O . VAL A 1 168 ? -2.947 -4.336 2.309 1.00 93.19 168 VAL A O 1
ATOM 1301 N N . THR A 1 169 ? -1.125 -3.072 2.538 1.00 92.06 169 THR A N 1
ATOM 1302 C CA . THR A 1 169 ? -1.452 -2.643 3.907 1.00 92.06 169 THR A CA 1
ATOM 1303 C C . THR A 1 169 ? -2.413 -1.446 3.960 1.00 92.06 169 THR A C 1
ATOM 1305 O O . THR A 1 169 ? -2.714 -0.944 5.047 1.00 92.06 169 THR A O 1
ATOM 1308 N N . MET A 1 170 ? -2.894 -0.979 2.802 1.00 94.12 170 MET A N 1
ATOM 1309 C CA . MET A 1 170 ? -3.800 0.160 2.634 1.00 94.12 170 MET A CA 1
ATOM 1310 C C . MET A 1 170 ? -5.150 -0.325 2.073 1.00 94.12 170 MET A C 1
ATOM 1312 O O . MET A 1 170 ? -5.436 -0.147 0.890 1.00 94.12 170 MET A O 1
ATOM 1316 N N . PRO A 1 171 ? -6.028 -0.915 2.905 1.00 90.62 171 PRO A N 1
ATOM 1317 C CA . PRO A 1 171 ? -7.266 -1.554 2.440 1.00 90.62 171 PRO A CA 1
ATOM 1318 C C . PRO A 1 171 ? -8.265 -0.592 1.779 1.00 90.62 171 PRO A C 1
ATOM 1320 O O . PRO A 1 171 ? -9.203 -1.037 1.127 1.00 90.62 171 PRO A O 1
ATOM 1323 N N . ARG A 1 172 ? -8.091 0.724 1.950 1.00 94.19 172 ARG A N 1
ATOM 1324 C CA . ARG A 1 172 ? -8.942 1.771 1.364 1.00 94.19 172 ARG A CA 1
ATOM 1325 C C . ARG A 1 172 ? -8.314 2.452 0.147 1.00 94.19 172 ARG A C 1
ATOM 1327 O O . ARG A 1 172 ? -8.870 3.443 -0.319 1.00 94.19 172 ARG A O 1
ATOM 1334 N N . LEU A 1 173 ? -7.180 1.960 -0.356 1.00 97.56 173 LEU A N 1
ATOM 1335 C CA . LEU A 1 173 ? -6.505 2.548 -1.511 1.00 97.56 173 LEU A CA 1
ATOM 1336 C C . LEU A 1 173 ? -7.377 2.397 -2.764 1.00 97.56 173 LEU A C 1
ATOM 1338 O O . LEU A 1 173 ? -7.685 1.282 -3.170 1.00 97.56 173 LEU A O 1
ATOM 1342 N N . ARG A 1 174 ? -7.754 3.530 -3.363 1.00 98.19 174 ARG A N 1
ATOM 1343 C CA . ARG A 1 174 ? -8.594 3.637 -4.566 1.00 98.19 174 ARG A CA 1
ATOM 1344 C C . ARG A 1 174 ? -7.795 4.027 -5.799 1.00 98.19 174 ARG A C 1
ATOM 1346 O O . ARG A 1 174 ? -8.124 3.584 -6.891 1.00 98.19 174 ARG A O 1
ATOM 1353 N N . LEU A 1 175 ? -6.736 4.817 -5.634 1.00 98.56 175 LEU A N 1
ATOM 1354 C CA . LEU A 1 175 ? -5.878 5.252 -6.733 1.00 98.56 175 LEU A CA 1
ATOM 1355 C C . LEU A 1 175 ? -4.413 4.954 -6.433 1.00 98.56 175 LEU A C 1
ATOM 1357 O O . LEU A 1 175 ? -3.883 5.397 -5.411 1.00 98.56 175 LEU A O 1
ATOM 1361 N N . LEU A 1 176 ? -3.755 4.268 -7.366 1.00 98.38 176 LEU A N 1
ATOM 1362 C CA . LEU A 1 176 ? -2.318 4.026 -7.358 1.00 98.38 176 LEU A CA 1
ATOM 1363 C C . LEU A 1 176 ? -1.699 4.507 -8.674 1.00 98.38 176 LEU A C 1
ATOM 1365 O O . LEU A 1 176 ? -1.884 3.893 -9.723 1.00 98.38 176 LEU A O 1
ATOM 1369 N N . ASP A 1 177 ? -0.933 5.595 -8.609 1.00 98.50 177 ASP A N 1
ATOM 1370 C CA . ASP A 1 177 ? -0.163 6.113 -9.744 1.00 98.50 177 ASP A CA 1
ATOM 1371 C C . ASP A 1 177 ? 1.328 5.849 -9.539 1.00 98.50 177 ASP A C 1
ATOM 1373 O O . ASP A 1 177 ? 1.989 6.471 -8.697 1.00 98.50 177 ASP A O 1
ATOM 1377 N N . ILE A 1 178 ? 1.858 4.923 -10.336 1.00 97.88 178 ILE A N 1
ATOM 1378 C CA . ILE A 1 178 ? 3.275 4.550 -10.368 1.00 97.88 178 ILE A CA 1
ATOM 1379 C C . ILE A 1 178 ? 3.872 4.770 -11.759 1.00 97.88 178 ILE A C 1
ATOM 1381 O O . ILE A 1 178 ? 4.897 4.177 -12.116 1.00 97.88 178 ILE A O 1
ATOM 1385 N N . SER A 1 179 ? 3.271 5.665 -12.540 1.00 98.25 179 SER A N 1
ATOM 1386 C CA . SER A 1 179 ? 3.732 6.009 -13.879 1.00 98.25 179 SER A CA 1
ATOM 1387 C C . SER A 1 179 ? 5.138 6.631 -13.881 1.00 98.25 179 SER A C 1
ATOM 1389 O O . SER A 1 179 ? 5.617 7.180 -12.887 1.00 98.25 179 SER A O 1
ATOM 1391 N N . ALA A 1 180 ? 5.844 6.542 -15.008 1.00 97.75 180 ALA A N 1
ATOM 1392 C CA . ALA A 1 180 ? 7.161 7.155 -15.212 1.00 97.75 180 ALA A CA 1
ATOM 1393 C C . ALA A 1 180 ? 8.211 6.774 -14.143 1.00 97.75 180 ALA A C 1
ATOM 1395 O O . ALA A 1 180 ? 8.962 7.625 -13.665 1.00 97.75 180 ALA A O 1
ATOM 1396 N N . ASN A 1 181 ? 8.276 5.490 -13.774 1.00 97.81 181 ASN A N 1
ATOM 1397 C CA . ASN A 1 181 ? 9.152 4.967 -12.719 1.00 97.81 181 ASN A CA 1
ATOM 1398 C C . ASN A 1 181 ? 10.258 4.015 -13.195 1.00 97.81 181 ASN A C 1
ATOM 1400 O O . ASN A 1 181 ? 11.052 3.531 -12.379 1.00 97.81 181 ASN A O 1
ATOM 1404 N N . ARG A 1 182 ? 10.353 3.804 -14.515 1.00 96.44 182 ARG A N 1
ATOM 1405 C CA . ARG A 1 182 ? 11.299 2.886 -15.174 1.00 96.44 182 ARG A CA 1
ATOM 1406 C C . ARG A 1 182 ? 11.117 1.430 -14.734 1.00 96.44 182 ARG A C 1
ATOM 1408 O O . ARG A 1 182 ? 12.103 0.727 -14.538 1.00 96.44 182 ARG A O 1
ATOM 1415 N N . ILE A 1 183 ? 9.867 1.022 -14.550 1.00 97.25 183 ILE A N 1
ATOM 1416 C CA . ILE A 1 183 ? 9.484 -0.362 -14.262 1.00 97.25 183 ILE A CA 1
ATOM 1417 C C . ILE A 1 183 ? 9.455 -1.147 -15.578 1.00 97.25 183 ILE A C 1
ATOM 1419 O O . ILE A 1 183 ? 8.923 -0.661 -16.577 1.00 97.25 183 ILE A O 1
ATOM 1423 N N . THR A 1 184 ? 10.026 -2.342 -15.583 1.00 97.12 184 THR A N 1
ATOM 1424 C CA . THR A 1 184 ? 10.008 -3.278 -16.706 1.00 97.12 184 THR A CA 1
ATOM 1425 C C . THR A 1 184 ? 9.083 -4.460 -16.415 1.00 97.12 184 THR A C 1
ATOM 1427 O O . THR A 1 184 ? 8.505 -4.575 -15.330 1.00 97.12 184 THR A O 1
ATOM 1430 N N . GLY A 1 185 ? 8.943 -5.366 -17.385 1.00 95.00 185 GLY A N 1
ATOM 1431 C CA . GLY A 1 185 ? 8.230 -6.623 -17.174 1.00 95.00 185 GLY A CA 1
ATOM 1432 C C . GLY A 1 185 ? 8.784 -7.485 -16.040 1.00 95.00 185 GLY A C 1
ATOM 1433 O O . GLY A 1 185 ? 7.998 -8.104 -15.325 1.00 95.00 185 GLY A O 1
ATOM 1434 N N . GLU A 1 186 ? 10.099 -7.450 -15.804 1.00 95.88 186 GLU A N 1
ATOM 1435 C CA . GLU A 1 186 ? 10.740 -8.188 -14.709 1.00 95.88 186 GLU A CA 1
ATOM 1436 C C . GLU A 1 186 ? 10.265 -7.677 -13.340 1.00 95.88 186 GLU A C 1
ATOM 1438 O O . GLU A 1 186 ? 9.986 -8.460 -12.430 1.00 95.88 186 GLU A O 1
ATOM 1443 N N . GLY A 1 187 ? 10.127 -6.356 -13.189 1.00 95.19 187 GLY A N 1
ATOM 1444 C CA . GLY A 1 187 ? 9.585 -5.760 -11.972 1.00 95.19 187 GLY A CA 1
ATOM 1445 C C . GLY A 1 187 ? 8.164 -6.234 -11.698 1.00 95.19 187 GLY A C 1
ATOM 1446 O O . GLY A 1 187 ? 7.853 -6.614 -10.567 1.00 95.19 187 GLY A O 1
ATOM 1447 N N . LEU A 1 188 ? 7.317 -6.254 -12.733 1.00 94.75 188 LEU A N 1
ATOM 1448 C CA . LEU A 1 188 ? 5.925 -6.688 -12.615 1.00 94.75 188 LEU A CA 1
ATOM 1449 C C . LEU A 1 188 ? 5.815 -8.171 -12.239 1.00 94.75 188 LEU A C 1
ATOM 1451 O O . LEU A 1 188 ? 5.017 -8.520 -11.375 1.00 94.75 188 LEU A O 1
ATOM 1455 N N . GLU A 1 189 ? 6.644 -9.029 -12.832 1.00 94.56 189 GLU A N 1
ATOM 1456 C CA . GLU A 1 189 ? 6.716 -10.452 -12.485 1.00 94.56 189 GLU A CA 1
ATOM 1457 C C . GLU A 1 189 ? 7.121 -10.658 -11.016 1.00 94.56 189 GLU A C 1
ATOM 1459 O O . GLU A 1 189 ? 6.446 -11.373 -10.274 1.00 94.56 189 GLU A O 1
ATOM 1464 N N . LYS A 1 190 ? 8.163 -9.959 -10.543 1.00 94.56 190 LYS A N 1
ATOM 1465 C CA . LYS A 1 190 ? 8.573 -9.996 -9.126 1.00 94.56 190 LYS A CA 1
ATOM 1466 C C . LYS A 1 190 ? 7.455 -9.534 -8.190 1.00 94.56 190 LYS A C 1
ATOM 1468 O O . LYS A 1 190 ? 7.267 -10.113 -7.121 1.00 94.56 190 LYS A O 1
ATOM 1473 N N . ALA A 1 191 ? 6.727 -8.491 -8.580 1.00 93.06 191 ALA A N 1
ATOM 1474 C CA . ALA A 1 191 ? 5.626 -7.946 -7.798 1.00 93.06 191 ALA A CA 1
ATOM 1475 C C . ALA A 1 191 ? 4.455 -8.931 -7.688 1.00 93.06 191 ALA A C 1
ATOM 1477 O O . ALA A 1 191 ? 3.925 -9.130 -6.598 1.00 93.06 191 ALA A O 1
ATOM 1478 N N . VAL A 1 192 ? 4.100 -9.597 -8.787 1.00 91.94 192 VAL A N 1
ATOM 1479 C CA . VAL A 1 192 ? 3.071 -10.644 -8.809 1.00 91.94 192 VAL A CA 1
ATOM 1480 C C . VAL A 1 192 ? 3.481 -11.845 -7.970 1.00 91.94 192 VAL A C 1
ATOM 1482 O O . VAL A 1 192 ? 2.683 -12.329 -7.174 1.00 91.94 192 VAL A O 1
ATOM 1485 N N . ASN A 1 193 ? 4.737 -12.282 -8.064 1.00 90.56 193 ASN A N 1
ATOM 1486 C CA . ASN A 1 193 ? 5.249 -13.373 -7.235 1.00 90.56 193 ASN A CA 1
ATOM 1487 C C . ASN A 1 193 ? 5.116 -13.063 -5.735 1.00 90.56 193 ASN A C 1
ATOM 1489 O O . ASN A 1 193 ? 4.769 -13.950 -4.958 1.00 90.56 193 ASN A O 1
ATOM 1493 N N . ALA A 1 194 ? 5.288 -11.800 -5.327 1.00 86.56 194 ALA A N 1
ATOM 1494 C CA . ALA A 1 194 ? 5.062 -11.367 -3.946 1.00 86.56 194 ALA A CA 1
ATOM 1495 C C . ALA A 1 194 ? 3.578 -11.389 -3.516 1.00 86.56 194 ALA A C 1
ATOM 1497 O O . ALA A 1 194 ? 3.291 -11.403 -2.319 1.00 86.56 194 ALA A O 1
ATOM 1498 N N . LEU A 1 195 ? 2.643 -11.403 -4.471 1.00 86.19 195 LEU A N 1
ATOM 1499 C CA . LEU A 1 195 ? 1.198 -11.515 -4.241 1.00 86.19 195 LEU A CA 1
ATOM 1500 C C . LEU A 1 195 ? 0.692 -12.966 -4.267 1.00 86.19 195 LEU A C 1
ATOM 1502 O O . LEU A 1 195 ? -0.445 -13.222 -3.868 1.00 86.19 195 LEU A O 1
ATOM 1506 N N . THR A 1 196 ? 1.507 -13.924 -4.718 1.00 78.06 196 THR A N 1
ATOM 1507 C CA . THR A 1 196 ? 1.101 -15.336 -4.762 1.00 78.06 196 THR A CA 1
ATOM 1508 C C . THR A 1 196 ? 0.848 -15.890 -3.355 1.00 78.06 196 THR A C 1
ATOM 1510 O O . THR A 1 196 ? 1.590 -15.617 -2.414 1.00 78.06 196 THR A O 1
ATOM 1513 N N . GLY A 1 197 ? -0.231 -16.664 -3.198 1.00 70.50 197 GLY A N 1
ATOM 1514 C CA . GLY A 1 197 ? -0.608 -17.282 -1.919 1.00 70.50 197 GLY A CA 1
ATOM 1515 C C . GLY A 1 197 ? -1.493 -16.429 -1.002 1.00 70.50 197 GLY A C 1
ATOM 1516 O O . GLY A 1 197 ? -1.789 -16.861 0.110 1.00 70.50 197 GLY A O 1
ATOM 1517 N N . GLN A 1 198 ? -1.946 -15.251 -1.441 1.00 71.00 198 GLN A N 1
ATOM 1518 C CA . GLN A 1 198 ? -2.927 -14.458 -0.695 1.00 71.00 198 GLN A CA 1
ATOM 1519 C C . GLN A 1 198 ? -4.339 -15.050 -0.840 1.00 71.00 198 GLN A C 1
ATOM 1521 O O . GLN A 1 198 ? -4.811 -15.282 -1.950 1.00 71.00 198 GLN A O 1
ATOM 1526 N N . SER A 1 199 ? -5.034 -15.271 0.282 1.00 65.00 199 SER A N 1
ATOM 1527 C CA . SER A 1 199 ? -6.414 -15.801 0.292 1.00 65.00 199 SER A CA 1
ATOM 1528 C C . SER A 1 199 ? -7.481 -14.760 -0.067 1.00 65.00 199 SER A C 1
ATOM 1530 O O . SER A 1 199 ? -8.631 -15.118 -0.302 1.00 65.00 199 SER A O 1
ATOM 1532 N N . HIS A 1 200 ? -7.116 -13.477 -0.077 1.00 74.88 200 HIS A N 1
ATOM 1533 C CA . HIS A 1 200 ? -8.003 -12.349 -0.358 1.00 74.88 200 HIS A CA 1
ATOM 1534 C C . HIS A 1 200 ? -7.383 -11.452 -1.437 1.00 74.88 200 HIS A C 1
ATOM 1536 O O . HIS A 1 200 ? -6.153 -11.417 -1.555 1.00 74.88 200 HIS A O 1
ATOM 1542 N N . PRO A 1 201 ? -8.200 -10.712 -2.211 1.00 82.50 201 PRO A N 1
ATOM 1543 C CA . PRO A 1 201 ? -7.686 -9.758 -3.186 1.00 82.50 201 PRO A CA 1
ATOM 1544 C C . PRO A 1 201 ? -6.784 -8.735 -2.495 1.00 82.50 201 PRO A C 1
ATOM 1546 O O . PRO A 1 201 ? -7.172 -8.109 -1.509 1.00 82.50 201 PRO A O 1
ATOM 1549 N N . ALA A 1 202 ? -5.574 -8.575 -3.028 1.00 88.62 202 ALA A N 1
ATOM 1550 C CA . ALA A 1 202 ? -4.543 -7.716 -2.456 1.00 88.62 202 ALA A CA 1
ATOM 1551 C C . ALA A 1 202 ? -4.9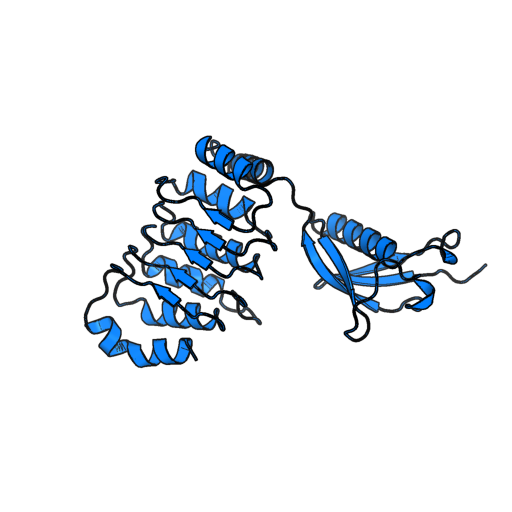42 -6.229 -2.452 1.00 88.62 202 ALA A C 1
ATOM 1553 O O . ALA A 1 202 ? -4.497 -5.461 -1.598 1.00 88.62 202 ALA A O 1
ATOM 1554 N N . PHE A 1 203 ? -5.803 -5.836 -3.396 1.00 93.38 203 PHE A N 1
ATOM 1555 C CA . PHE A 1 203 ? -6.256 -4.467 -3.600 1.00 93.38 203 PHE A CA 1
ATOM 1556 C C . PHE A 1 203 ? -7.789 -4.411 -3.679 1.00 93.38 203 PHE A C 1
ATOM 1558 O O . PHE A 1 203 ? -8.353 -4.175 -4.748 1.00 93.38 203 PHE A O 1
ATOM 1565 N N . PRO A 1 204 ? -8.495 -4.619 -2.554 1.00 92.12 204 PRO A N 1
ATOM 1566 C CA . PRO A 1 204 ? -9.948 -4.803 -2.557 1.00 92.12 204 PRO A CA 1
ATOM 1567 C C . PRO A 1 204 ? -10.728 -3.559 -3.009 1.00 92.12 204 PRO A C 1
ATOM 1569 O O . PRO A 1 204 ? -11.849 -3.694 -3.487 1.00 92.12 204 PRO A O 1
ATOM 1572 N N . CYS A 1 205 ? -10.144 -2.363 -2.869 1.00 95.81 205 CYS A N 1
ATOM 1573 C CA . CYS A 1 205 ? -10.794 -1.079 -3.148 1.00 95.81 205 CYS A CA 1
ATOM 1574 C C . CYS A 1 205 ? -10.177 -0.301 -4.322 1.00 95.81 205 CYS A C 1
ATOM 1576 O O . CYS A 1 205 ? -10.560 0.848 -4.536 1.00 95.81 205 CYS A O 1
ATOM 1578 N N . LEU A 1 206 ? -9.204 -0.870 -5.045 1.00 97.56 206 LEU A N 1
ATOM 1579 C CA . LEU A 1 206 ? -8.466 -0.126 -6.066 1.00 97.56 206 LEU A CA 1
ATOM 1580 C C . LEU A 1 206 ? -9.315 0.059 -7.327 1.00 97.56 206 LEU A C 1
ATOM 1582 O O . LEU A 1 206 ? -9.725 -0.914 -7.948 1.00 97.56 206 LEU A O 1
ATOM 1586 N N . GLU A 1 207 ? -9.537 1.316 -7.703 1.00 97.50 207 GLU A N 1
ATOM 1587 C CA . GLU A 1 207 ? -10.371 1.745 -8.831 1.00 97.50 207 GLU A CA 1
ATOM 1588 C C . GLU A 1 207 ? -9.531 2.273 -10.000 1.00 97.50 207 GLU A C 1
ATOM 1590 O O . GLU A 1 207 ? -9.881 2.058 -11.161 1.00 97.50 207 GLU A O 1
ATOM 1595 N N . GLU A 1 208 ? -8.409 2.939 -9.710 1.00 98.25 208 GLU A N 1
ATOM 1596 C CA . GLU A 1 208 ? -7.508 3.507 -10.712 1.00 98.25 208 GLU A CA 1
ATOM 1597 C C . GLU A 1 208 ? -6.068 3.019 -10.513 1.00 98.25 208 GLU A C 1
ATOM 1599 O O . GLU A 1 208 ? -5.463 3.232 -9.459 1.00 98.25 208 GLU A O 1
ATOM 1604 N N . LEU A 1 209 ? -5.497 2.416 -11.559 1.00 97.94 209 LEU A N 1
ATOM 1605 C CA . LEU A 1 209 ? -4.095 2.009 -11.619 1.00 97.94 209 LEU A CA 1
ATOM 1606 C C . LEU A 1 209 ? -3.416 2.652 -12.831 1.00 97.94 209 LEU A C 1
ATOM 1608 O O . LEU A 1 209 ? -3.802 2.406 -13.978 1.00 97.94 209 LEU A O 1
ATOM 1612 N N . ASP A 1 210 ? -2.373 3.443 -12.581 1.00 98.31 210 ASP A N 1
ATOM 1613 C CA . ASP A 1 210 ? -1.554 4.041 -13.635 1.00 98.31 210 ASP A CA 1
ATOM 1614 C C . ASP A 1 210 ? -0.137 3.457 -13.655 1.00 98.31 210 ASP A C 1
ATOM 1616 O O . ASP A 1 210 ? 0.666 3.662 -12.741 1.00 98.31 210 ASP A O 1
ATOM 1620 N N . LEU A 1 211 ? 0.162 2.727 -14.733 1.00 97.62 211 LEU A N 1
ATOM 1621 C CA . LEU A 1 211 ? 1.467 2.137 -15.036 1.00 97.62 211 LEU A CA 1
ATOM 1622 C C . LEU A 1 211 ? 2.150 2.834 -16.223 1.00 97.62 211 LEU A C 1
ATOM 1624 O O . LEU A 1 211 ? 3.198 2.366 -16.672 1.00 97.62 211 LEU A O 1
ATOM 1628 N N . SER A 1 212 ? 1.589 3.931 -16.736 1.00 97.94 212 S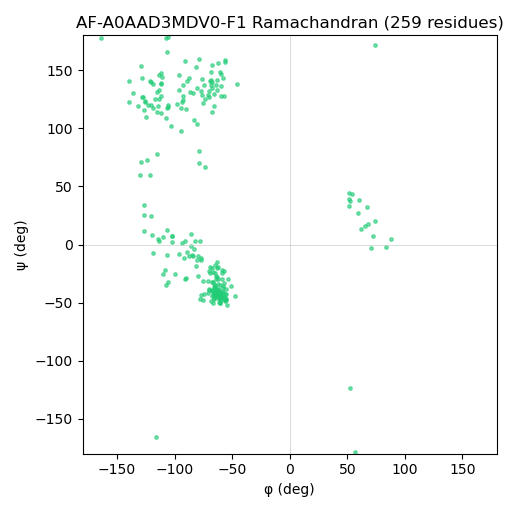ER A N 1
ATOM 1629 C CA . SER A 1 212 ? 2.056 4.603 -17.951 1.00 97.94 212 SER A CA 1
ATOM 1630 C C . SER A 1 212 ? 3.527 5.014 -17.869 1.00 97.94 212 SER A C 1
ATOM 1632 O O . SER A 1 212 ? 4.097 5.191 -16.795 1.00 97.94 212 SER A O 1
ATOM 1634 N N . MET A 1 213 ? 4.169 5.220 -19.017 1.00 97.56 213 MET A N 1
ATOM 1635 C CA . MET A 1 213 ? 5.554 5.691 -19.121 1.00 97.56 213 MET A CA 1
ATOM 1636 C C . MET A 1 213 ? 6.572 4.762 -18.423 1.00 97.56 213 MET A C 1
ATOM 1638 O O . MET A 1 213 ? 7.635 5.205 -17.983 1.00 97.56 213 MET A O 1
ATOM 1642 N N . ASN A 1 214 ? 6.260 3.469 -18.317 1.00 98.06 214 ASN A N 1
ATOM 1643 C CA . ASN A 1 214 ? 7.158 2.424 -17.829 1.00 98.06 214 ASN A CA 1
ATOM 1644 C C . ASN A 1 214 ? 7.461 1.430 -18.961 1.00 98.06 214 ASN A C 1
ATOM 1646 O O . ASN A 1 214 ? 6.520 0.984 -19.608 1.00 98.06 214 ASN A O 1
ATOM 1650 N N . PRO A 1 215 ? 8.726 1.067 -19.230 1.00 96.69 215 PRO A N 1
ATOM 1651 C CA . PRO A 1 215 ? 9.099 0.157 -20.319 1.00 96.69 215 PRO A CA 1
ATOM 1652 C C . PRO A 1 215 ? 8.736 -1.314 -20.026 1.00 96.69 215 PRO A C 1
ATOM 1654 O O . PRO A 1 215 ? 9.615 -2.158 -19.871 1.00 96.69 215 PRO A O 1
ATOM 1657 N N . LEU A 1 216 ? 7.441 -1.625 -19.960 1.00 95.75 216 LEU A N 1
ATOM 1658 C CA . LEU A 1 216 ? 6.921 -2.960 -19.657 1.00 95.75 216 LEU A CA 1
ATOM 1659 C C . LEU A 1 216 ? 7.219 -3.962 -20.785 1.00 95.75 216 LEU A C 1
ATOM 1661 O O . LEU A 1 216 ? 7.748 -5.039 -20.523 1.00 95.75 216 LEU A O 1
ATOM 1665 N N . GLY A 1 217 ? 6.933 -3.581 -22.036 1.00 92.88 217 GLY A N 1
ATOM 1666 C CA . GLY A 1 217 ? 7.083 -4.447 -23.213 1.00 92.88 217 GLY A CA 1
ATOM 1667 C C . GLY A 1 217 ? 6.004 -5.534 -23.334 1.00 92.88 217 GLY A C 1
ATOM 1668 O O . GLY A 1 217 ? 5.198 -5.739 -22.435 1.00 92.88 217 GLY A O 1
ATOM 1669 N N . ASP A 1 218 ? 5.966 -6.246 -24.465 1.00 89.88 218 ASP A N 1
ATOM 1670 C CA . ASP A 1 218 ? 4.857 -7.164 -24.801 1.00 89.88 218 ASP A CA 1
ATOM 1671 C C . ASP A 1 218 ? 4.755 -8.414 -23.900 1.00 89.88 218 ASP A C 1
ATOM 1673 O O . ASP A 1 218 ? 3.692 -9.024 -23.822 1.00 89.88 218 ASP A O 1
ATOM 1677 N N . GLY A 1 219 ? 5.836 -8.795 -23.211 1.00 88.25 219 GLY A N 1
ATOM 1678 C CA . GLY A 1 219 ? 5.925 -10.033 -22.421 1.00 88.25 219 GLY A CA 1
ATOM 1679 C C . GLY A 1 219 ? 5.241 -9.998 -21.050 1.00 88.25 219 GLY A C 1
ATOM 1680 O O . GLY A 1 219 ? 5.340 -10.959 -20.301 1.00 88.25 219 GLY A O 1
ATOM 1681 N N . VAL A 1 220 ? 4.568 -8.903 -20.691 1.00 91.56 220 VAL A N 1
ATOM 1682 C CA . VAL A 1 220 ? 4.005 -8.700 -19.341 1.00 91.56 220 VAL A CA 1
ATOM 1683 C C . VAL A 1 220 ? 2.573 -9.182 -19.179 1.00 91.5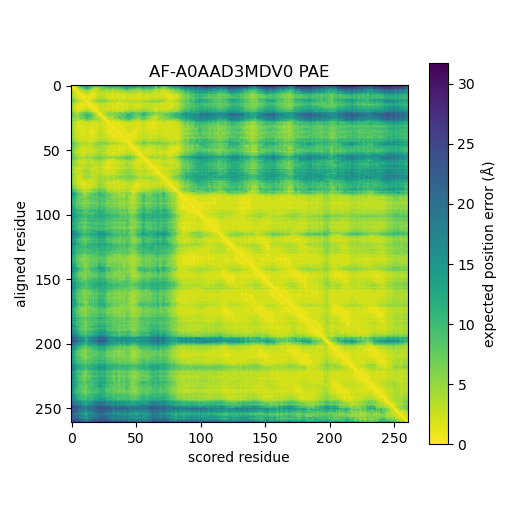6 220 VAL A C 1
ATOM 1685 O O . VAL A 1 220 ? 1.974 -8.952 -18.136 1.00 91.56 220 VAL A O 1
ATOM 1688 N N . SER A 1 221 ? 1.987 -9.776 -20.212 1.00 88.69 221 SER A N 1
ATOM 1689 C CA . SER A 1 221 ? 0.564 -10.113 -20.257 1.00 88.69 221 SER A CA 1
ATOM 1690 C C . SER A 1 221 ? 0.108 -10.994 -19.097 1.00 88.69 221 SER A C 1
ATOM 1692 O O . SER A 1 221 ? -0.912 -10.687 -18.485 1.00 88.69 221 SER A O 1
ATOM 1694 N N . GLU A 1 222 ? 0.865 -12.038 -18.762 1.00 88.62 222 GLU A N 1
ATOM 1695 C CA . GLU A 1 222 ? 0.559 -12.936 -17.643 1.00 88.62 222 GLU A CA 1
ATOM 1696 C C . GLU A 1 222 ? 0.673 -12.215 -16.296 1.00 88.62 222 GLU A C 1
ATOM 1698 O O . GLU A 1 222 ? -0.279 -12.209 -15.516 1.00 88.62 222 GLU A O 1
ATOM 1703 N N . SER A 1 223 ? 1.790 -11.524 -16.054 1.00 92.31 223 SER A N 1
ATOM 1704 C CA . SER A 1 223 ? 2.006 -10.753 -14.825 1.00 92.31 223 SER A CA 1
ATOM 1705 C C . SER A 1 223 ? 0.954 -9.651 -14.655 1.00 92.31 223 SER A C 1
ATOM 1707 O O . SER A 1 223 ? 0.395 -9.464 -13.576 1.00 92.31 223 SER A O 1
ATOM 1709 N N . LEU A 1 224 ? 0.611 -8.943 -15.732 1.00 92.25 224 LEU A N 1
ATOM 1710 C CA . LEU A 1 224 ? -0.425 -7.918 -15.711 1.00 92.25 224 LEU A CA 1
ATOM 1711 C C . LEU A 1 224 ? -1.797 -8.538 -15.440 1.00 92.25 224 LEU A C 1
ATOM 1713 O O . LEU A 1 224 ? -2.507 -8.052 -14.572 1.00 92.25 224 LEU A O 1
ATOM 1717 N N . SER A 1 225 ? -2.148 -9.632 -16.117 1.00 90.31 225 SER A N 1
ATOM 1718 C CA . SER A 1 225 ? -3.394 -10.367 -15.872 1.00 90.31 225 SER A CA 1
ATOM 1719 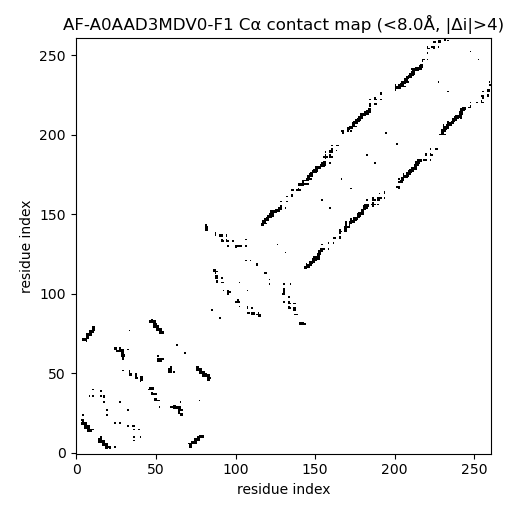C C . SER A 1 225 ? -3.511 -10.812 -14.411 1.00 90.31 225 SER A C 1
ATOM 1721 O O . SER A 1 225 ? -4.570 -10.669 -13.805 1.00 90.31 225 SER A O 1
ATOM 1723 N N . CYS A 1 226 ? -2.426 -11.309 -13.815 1.00 90.31 226 CYS A N 1
ATOM 1724 C CA . CYS A 1 226 ? -2.426 -11.709 -12.414 1.00 90.31 226 CYS A CA 1
ATOM 1725 C C . CYS A 1 226 ? -2.593 -10.504 -11.477 1.00 90.31 226 CYS A C 1
ATOM 1727 O O . CYS A 1 226 ? -3.439 -10.543 -10.586 1.00 90.31 226 CYS A O 1
ATOM 1729 N N . LEU A 1 227 ? -1.882 -9.397 -11.722 1.00 91.94 227 LEU A N 1
ATOM 1730 C CA . LEU A 1 227 ? -2.055 -8.171 -10.938 1.00 91.94 227 LEU A CA 1
ATOM 1731 C C . LEU A 1 227 ? -3.495 -7.639 -11.017 1.00 91.94 227 LEU A C 1
ATOM 1733 O O . LEU A 1 227 ? -4.052 -7.235 -10.000 1.00 91.94 227 LEU A O 1
ATOM 1737 N N . LEU A 1 228 ? -4.103 -7.653 -12.206 1.00 91.62 228 LEU A N 1
ATOM 1738 C CA . LEU A 1 228 ? -5.480 -7.195 -12.410 1.00 91.62 228 LEU A CA 1
ATOM 1739 C C . LEU A 1 228 ? -6.491 -8.073 -11.663 1.00 91.62 228 LEU A C 1
ATOM 1741 O O . LEU A 1 228 ? -7.405 -7.534 -11.047 1.00 91.62 228 LEU A O 1
ATOM 1745 N N . SER A 1 229 ? -6.260 -9.389 -11.594 1.00 89.81 229 SER A N 1
ATOM 1746 C CA . SER A 1 229 ? -7.105 -10.296 -10.801 1.00 89.81 229 SER A CA 1
ATOM 1747 C C . SER A 1 229 ? -7.089 -9.996 -9.293 1.00 89.81 229 SER A C 1
ATOM 1749 O O . SER A 1 229 ? -8.001 -10.386 -8.567 1.00 89.81 229 SER A O 1
ATOM 1751 N N . CYS A 1 230 ? -6.080 -9.265 -8.802 1.00 91.19 230 CYS A N 1
ATOM 1752 C CA . CYS A 1 230 ? -6.014 -8.805 -7.414 1.00 91.19 230 CYS A CA 1
ATOM 1753 C C . CYS A 1 230 ? -6.812 -7.514 -7.146 1.00 91.19 230 CYS A C 1
ATOM 1755 O O . CYS A 1 230 ? -6.861 -7.078 -5.991 1.00 91.19 230 CYS A O 1
ATOM 1757 N N . CYS A 1 231 ? -7.411 -6.910 -8.178 1.00 93.44 231 CYS A N 1
ATOM 1758 C CA . CYS A 1 231 ? -8.066 -5.601 -8.149 1.00 93.44 231 CYS A CA 1
ATOM 1759 C C . CYS A 1 231 ? -9.532 -5.708 -8.631 1.00 93.44 231 CYS A C 1
ATOM 1761 O O . CYS A 1 231 ? -9.852 -5.245 -9.726 1.00 93.44 231 CYS A O 1
ATOM 1763 N N . PRO A 1 232 ? -10.449 -6.289 -7.835 1.00 92.00 232 PRO A N 1
ATOM 1764 C CA . PRO A 1 232 ? -11.815 -6.595 -8.278 1.00 92.00 232 PRO A CA 1
ATOM 1765 C C . PRO A 1 232 ? -12.680 -5.364 -8.605 1.00 92.00 232 PRO A C 1
ATOM 1767 O O . PRO A 1 232 ? -13.710 -5.501 -9.255 1.00 92.00 232 PRO A O 1
ATOM 1770 N N . LEU A 1 233 ? -12.297 -4.169 -8.143 1.00 94.75 233 LEU A N 1
ATOM 1771 C CA . LEU A 1 233 ? -13.034 -2.919 -8.375 1.00 94.75 233 LEU A CA 1
ATOM 1772 C C . LEU A 1 233 ? -12.351 -1.993 -9.395 1.00 94.75 233 LEU A C 1
ATOM 1774 O O . LEU A 1 233 ? -12.728 -0.824 -9.508 1.00 94.75 233 LEU A O 1
ATOM 1778 N N . LEU A 1 234 ? -11.351 -2.486 -10.136 1.00 95.94 234 LEU A N 1
ATOM 1779 C CA . LEU A 1 234 ? -10.572 -1.649 -11.042 1.00 95.94 234 LEU A CA 1
ATOM 1780 C C . LEU A 1 234 ? -11.428 -1.159 -12.217 1.00 95.94 234 LEU A C 1
ATOM 1782 O O . LEU A 1 234 ? -11.826 -1.927 -13.088 1.00 95.94 234 LEU A O 1
ATOM 1786 N N . ALA A 1 235 ? -11.657 0.151 -12.273 1.00 94.81 235 ALA A N 1
ATOM 1787 C CA . ALA A 1 235 ? -12.438 0.805 -13.318 1.00 94.81 235 ALA A CA 1
ATOM 1788 C C . ALA A 1 235 ? -11.556 1.442 -14.402 1.00 94.81 235 ALA A C 1
ATOM 1790 O O . ALA A 1 235 ? -11.997 1.630 -15.538 1.00 94.81 235 ALA A O 1
ATOM 1791 N N . LYS A 1 236 ? -10.309 1.797 -14.067 1.00 96.00 236 LYS A N 1
ATOM 1792 C CA . LYS A 1 236 ? -9.405 2.515 -14.969 1.00 96.00 236 LYS A CA 1
ATOM 1793 C C . LYS A 1 236 ? -7.982 1.985 -14.874 1.00 96.00 236 LYS A C 1
ATOM 1795 O O . LYS A 1 236 ? -7.346 2.032 -13.824 1.00 96.00 236 LYS A O 1
ATOM 1800 N N . LEU A 1 237 ? -7.471 1.553 -16.023 1.00 95.75 237 LEU A N 1
ATOM 1801 C CA . LEU A 1 237 ? -6.095 1.114 -16.206 1.00 95.75 237 LEU A CA 1
ATOM 1802 C C . LEU A 1 237 ? -5.416 1.983 -17.268 1.00 95.75 237 LEU A C 1
ATOM 1804 O O . LEU A 1 237 ? -5.842 2.004 -18.425 1.00 95.75 237 LEU A O 1
ATOM 1808 N N . SER A 1 238 ? -4.341 2.670 -16.889 1.00 96.69 238 SER A N 1
ATOM 1809 C CA . SER A 1 238 ? -3.533 3.478 -17.808 1.00 96.69 238 SER A CA 1
ATOM 1810 C C . SER A 1 238 ? -2.214 2.770 -18.121 1.00 96.69 238 SER A C 1
ATOM 1812 O O . SER A 1 238 ? -1.412 2.508 -17.225 1.00 96.69 238 SER A O 1
ATOM 1814 N N . LEU A 1 239 ? -1.982 2.478 -19.406 1.00 94.69 239 LEU A N 1
ATOM 1815 C CA . LEU A 1 239 ? -0.761 1.832 -19.911 1.00 94.69 239 LEU A CA 1
ATOM 1816 C C . LEU A 1 239 ? -0.104 2.627 -21.056 1.00 94.69 239 LEU A C 1
ATOM 1818 O O . LEU A 1 239 ? 0.411 2.066 -22.030 1.00 94.69 239 LEU A O 1
ATOM 1822 N N . GLN A 1 240 ? -0.196 3.954 -21.008 1.00 95.12 240 GLN A N 1
ATOM 1823 C CA . GLN A 1 240 ? 0.296 4.796 -22.096 1.00 95.12 240 GLN A CA 1
ATOM 1824 C C . GLN A 1 240 ? 1.820 4.720 -22.171 1.00 95.12 240 GLN A C 1
ATOM 1826 O O . GLN A 1 240 ? 2.492 4.730 -21.146 1.00 95.12 240 GLN A O 1
ATOM 1831 N N . ALA A 1 241 ? 2.377 4.671 -23.384 1.00 95.44 241 ALA A N 1
ATOM 1832 C CA . ALA A 1 241 ? 3.826 4.636 -23.606 1.00 95.44 241 ALA A CA 1
ATOM 1833 C C . ALA A 1 241 ? 4.563 3.524 -22.820 1.00 95.44 241 ALA A C 1
ATOM 1835 O O . ALA A 1 241 ? 5.690 3.720 -22.364 1.00 95.44 241 ALA A O 1
ATOM 1836 N N . CYS A 1 242 ? 3.944 2.344 -22.693 1.00 96.19 242 CYS A N 1
ATOM 1837 C CA . CYS A 1 242 ? 4.530 1.198 -21.990 1.00 96.19 242 CYS A CA 1
ATOM 1838 C C . CYS A 1 242 ? 5.454 0.305 -22.842 1.00 96.19 242 CYS A C 1
ATOM 1840 O O . CYS A 1 242 ? 5.859 -0.775 -22.415 1.00 96.19 242 CYS A O 1
ATOM 1842 N N . GLY A 1 243 ? 5.784 0.732 -24.064 1.00 93.75 243 GLY A N 1
ATOM 1843 C CA . GLY A 1 243 ? 6.597 -0.060 -24.993 1.00 93.75 243 GLY A CA 1
ATOM 1844 C C . GLY A 1 243 ? 5.854 -1.237 -25.634 1.00 93.75 243 GLY A C 1
ATOM 1845 O O . GLY A 1 243 ? 6.501 -2.167 -26.104 1.00 93.75 243 GLY A O 1
ATOM 1846 N N . PHE A 1 244 ? 4.518 -1.206 -25.653 1.00 91.81 244 PHE A N 1
ATOM 1847 C CA . PHE A 1 244 ? 3.717 -2.228 -26.322 1.00 91.81 244 PHE A CA 1
ATOM 1848 C C . PHE A 1 244 ? 3.708 -2.060 -27.837 1.00 91.81 244 PHE A C 1
ATOM 1850 O O . PHE A 1 244 ? 3.611 -0.946 -28.360 1.00 91.81 244 PHE A O 1
ATOM 1857 N N . THR A 1 245 ? 3.736 -3.186 -28.538 1.00 89.62 245 THR A N 1
ATOM 1858 C CA . THR A 1 245 ? 3.521 -3.266 -29.981 1.00 89.62 245 THR A CA 1
ATOM 1859 C C . THR A 1 245 ? 2.140 -3.848 -30.291 1.00 89.62 245 THR A C 1
ATOM 1861 O O . THR A 1 245 ? 1.387 -4.252 -29.403 1.00 89.62 245 THR A O 1
ATOM 1864 N N . ALA A 1 246 ? 1.795 -3.944 -31.578 1.00 85.31 246 ALA A N 1
ATOM 1865 C CA . ALA A 1 246 ? 0.555 -4.589 -32.014 1.00 85.31 246 ALA A CA 1
ATOM 1866 C C . ALA A 1 246 ? 0.420 -6.052 -31.532 1.00 85.31 246 ALA A C 1
ATOM 1868 O O . ALA A 1 246 ? -0.699 -6.556 -31.428 1.00 85.31 246 ALA A O 1
ATOM 1869 N N . ARG A 1 247 ? 1.536 -6.727 -31.209 1.00 84.25 247 ARG A N 1
ATOM 1870 C CA . ARG A 1 247 ? 1.544 -8.124 -30.747 1.00 84.25 247 ARG A CA 1
ATOM 1871 C C . ARG A 1 247 ? 0.872 -8.299 -29.389 1.00 84.25 247 ARG A C 1
ATOM 1873 O O . ARG A 1 247 ? 0.157 -9.280 -29.204 1.00 84.25 247 ARG A O 1
ATOM 1880 N N . PHE A 1 248 ? 1.033 -7.328 -28.490 1.00 84.38 248 PHE A N 1
ATOM 1881 C CA . PHE A 1 248 ? 0.492 -7.378 -27.131 1.00 84.38 248 PHE A CA 1
ATOM 1882 C C . PHE A 1 248 ? -1.021 -7.643 -27.116 1.00 84.38 248 PHE A C 1
ATOM 1884 O O . PHE A 1 248 ? -1.495 -8.597 -26.499 1.00 84.38 248 PHE A O 1
ATOM 1891 N N . LEU A 1 249 ? -1.786 -6.850 -27.873 1.00 78.31 249 LEU A N 1
ATOM 1892 C CA . LEU A 1 249 ? -3.242 -6.997 -27.941 1.00 78.31 249 LEU A CA 1
ATOM 1893 C C . LEU A 1 249 ? -3.679 -8.200 -28.783 1.00 78.31 249 LEU A C 1
ATOM 1895 O O . LEU A 1 249 ? -4.716 -8.792 -28.497 1.00 78.31 249 LEU A O 1
ATOM 1899 N N . GLN A 1 250 ? -2.918 -8.583 -29.811 1.00 79.94 250 GLN A N 1
ATOM 1900 C CA . GLN A 1 250 ? -3.266 -9.737 -30.647 1.00 79.94 250 GLN A CA 1
ATOM 1901 C C . GLN A 1 250 ? -3.173 -11.057 -29.877 1.00 79.94 250 GLN A C 1
ATOM 1903 O O . GLN A 1 250 ? -4.016 -11.930 -30.063 1.00 79.94 250 GLN A O 1
ATOM 1908 N N . GLN A 1 251 ? -2.167 -11.196 -29.015 1.00 74.38 251 GLN A N 1
ATOM 1909 C CA . GLN A 1 251 ? -1.884 -12.453 -28.323 1.00 74.38 251 GLN A CA 1
ATOM 1910 C C . GLN A 1 251 ? -2.599 -12.566 -26.973 1.00 74.38 251 GLN A C 1
ATOM 1912 O O . GLN A 1 251 ? -2.952 -13.670 -26.565 1.00 74.38 251 GLN A O 1
ATOM 1917 N N . HIS A 1 252 ? -2.857 -11.445 -26.291 1.00 75.56 252 HIS A N 1
ATOM 1918 C CA . HIS A 1 252 ? -3.224 -11.480 -24.871 1.00 75.56 252 HIS A CA 1
ATOM 1919 C C . HIS A 1 252 ? -4.519 -10.744 -24.513 1.00 75.56 252 HIS A C 1
ATOM 1921 O O . HIS A 1 252 ? -4.835 -10.587 -23.334 1.00 75.56 252 HIS A O 1
ATOM 1927 N N . ARG A 1 253 ? -5.325 -10.347 -25.508 1.00 78.44 253 ARG A N 1
ATOM 1928 C CA . ARG A 1 253 ? -6.623 -9.689 -25.274 1.00 78.44 253 ARG A CA 1
ATOM 1929 C C . ARG A 1 253 ? -7.565 -10.505 -24.388 1.00 78.44 253 ARG A C 1
ATOM 1931 O O . ARG A 1 253 ? -8.232 -9.922 -23.544 1.00 78.44 253 ARG A O 1
ATOM 1938 N N . LEU A 1 254 ? -7.648 -11.820 -24.595 1.00 78.44 254 LEU A N 1
ATOM 1939 C CA . LEU A 1 254 ? -8.568 -12.676 -23.835 1.00 78.44 254 LEU A CA 1
ATOM 1940 C C . LEU A 1 254 ? -8.135 -12.829 -22.372 1.00 78.44 254 LEU A C 1
ATOM 1942 O O . LEU A 1 254 ? -8.986 -12.773 -21.492 1.00 78.44 254 LEU A O 1
ATOM 1946 N N . LEU A 1 255 ? -6.827 -12.954 -22.121 1.00 81.44 255 LEU A N 1
ATOM 1947 C CA . LEU A 1 255 ? -6.262 -13.004 -20.768 1.00 81.44 255 LEU A CA 1
ATOM 1948 C C . LEU A 1 255 ? -6.575 -11.719 -19.996 1.00 81.44 255 LEU A C 1
ATOM 1950 O O . LEU A 1 255 ? -7.138 -11.771 -18.910 1.00 81.44 255 LEU A O 1
ATOM 1954 N N . LEU A 1 256 ? -6.297 -10.561 -20.604 1.00 77.81 256 LEU A N 1
ATOM 1955 C CA . LEU A 1 256 ? -6.568 -9.267 -19.975 1.00 77.81 256 LEU A CA 1
ATOM 1956 C C . LEU A 1 256 ? -8.064 -9.021 -19.766 1.00 77.81 256 LEU A C 1
ATOM 1958 O O . LEU A 1 256 ? -8.446 -8.457 -18.749 1.00 77.81 256 LEU A O 1
ATOM 1962 N N . ALA A 1 257 ? -8.912 -9.454 -20.703 1.00 78.19 257 ALA A N 1
ATOM 1963 C CA . ALA A 1 257 ? -10.358 -9.332 -20.552 1.00 78.19 257 ALA A CA 1
ATOM 1964 C C . ALA A 1 257 ? -10.887 -10.187 -19.391 1.00 78.19 257 ALA A C 1
ATOM 1966 O O . ALA A 1 257 ? -11.701 -9.694 -18.621 1.00 78.19 257 ALA A O 1
ATOM 1967 N N . GLY A 1 258 ? -10.407 -11.427 -19.242 1.00 75.25 258 GLY A N 1
ATOM 1968 C CA . GLY A 1 258 ? -10.818 -12.315 -18.149 1.00 75.25 258 GLY A CA 1
ATOM 1969 C C . GLY A 1 258 ? -10.304 -11.892 -16.770 1.00 75.25 258 GLY A C 1
ATOM 1970 O O . GLY A 1 258 ? -10.894 -12.260 -15.765 1.00 75.25 258 GLY A O 1
ATOM 1971 N N . ALA A 1 259 ? -9.226 -11.109 -16.704 1.00 75.69 259 ALA A N 1
ATOM 1972 C CA . ALA A 1 259 ? -8.719 -10.569 -15.443 1.00 75.69 259 ALA A CA 1
ATOM 1973 C C . ALA A 1 259 ? -9.473 -9.326 -14.942 1.00 75.69 259 ALA A C 1
ATOM 1975 O O . ALA A 1 259 ? -9.268 -8.916 -13.805 1.00 75.69 259 ALA A O 1
ATOM 1976 N N . LEU A 1 260 ? -10.292 -8.706 -15.799 1.00 69.12 260 LEU A N 1
ATOM 1977 C CA . LEU A 1 260 ? -11.084 -7.507 -15.498 1.00 69.12 260 LEU A CA 1
ATOM 1978 C C . LEU A 1 260 ? -12.571 -7.822 -15.236 1.00 69.12 260 LEU A C 1
ATOM 1980 O O . LEU A 1 260 ? -13.361 -6.896 -15.064 1.00 69.12 260 LEU A O 1
ATOM 1984 N N . THR A 1 261 ? -12.953 -9.103 -15.260 1.00 60.44 261 THR A N 1
ATOM 1985 C CA . THR A 1 261 ? -14.311 -9.614 -14.987 1.00 60.44 261 THR A CA 1
ATOM 1986 C C . THR A 1 261 ? -14.380 -10.290 -13.634 1.00 60.44 261 THR A C 1
ATOM 1988 O O . THR A 1 261 ? -15.394 -10.076 -12.937 1.00 60.44 261 THR A O 1
#

pLDDT: mean 91.54, std 6.5, range [60.44, 98.56]

Radius of gyration: 22.25 Å; Cα contacts (8 Å, |Δi|>4): 505; chains: 1; bounding box: 46×36×79 Å